Protein AF-E9GCN5-F1 (afdb_monomer)

Organism: Daphnia pulex (NCBI:txid6669)

Foldseek 3Di:
DDDDDDDDDDDDDDDDPDDDDDDDDDDDDDDDDDDDDDDDDDDPPPPPPCPDPVVVVVVVVVVVVVVVVVVVVVVVVVVVVVVVVVVVVVVVVVVVVVVVVVVVVVVVVVVVVVVVVVVVVVVVVVVVPDDDPDDDPDPDDLPPPPDFAAFLVSVVSVPDQDWAWDWGDHPDAIFIWTADNVDDPPDPPNIGTDGTDDPPPQDFDWDADDPDDDDDPPAADARVPDTPDGGPVQADNGRNHGHDPDDDDDDDDDDDDDDDDPDDDDDDDDDD

InterPro domains:
  IPR001073 C1q domain [PF00386] (208-257)
  IPR001073 C1q domain [PS50871] (199-272)
  IPR008983 Tumour necrosis factor-like domain s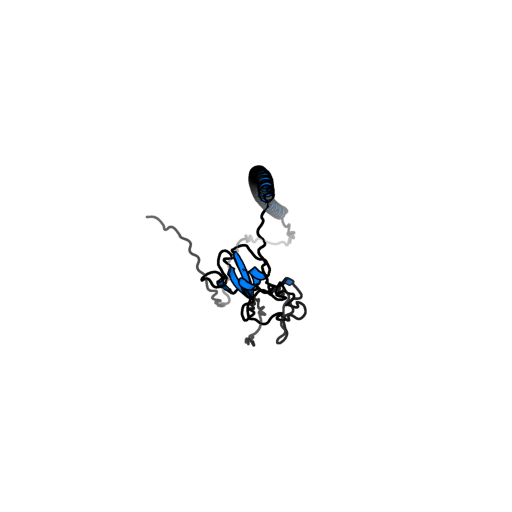uperfamily [G3DSA:2.60.120.40] (195-271)
  IPR008983 Tumour necrosis factor-like domain superfamily [SSF49842] (203-258)
  IPR050822 Cerebellin Synaptic Organizer [PTHR22923] (26-263)

Sequence (272 aa):
MAQPTAHTTSGIYQHNLHITHPALRILRKCENLICVQAGCGAICSSASATYSLEDKLKELESKLETKINLLESKNSELEEKVTQLGTQLERNNESRDELALQVAELKSKVQEQEEVLSALLREKNEWKAQPADVSIRTNQSPVVVNGLPSSCADLKIMGHIWNGFYSVMGNTTMESVYCDFTKLPSDAGFQKWIGYNGVKSAPVYFHATKTMEFNTTGRPIDYNTYMSVNLGNAMDGASGIFTAPRSGIYFFSFTGHVLFPASDRASFEIIF

Radius of gyration: 43.35 Å; Cα contacts (8 Å, |Δi|>4): 172; chains: 1; bounding box: 97×70×126 Å

Mean predicted aligned error: 22.59 Å

Secondary structure (DSSP, 8-state):
---PPP----------------------------------------------HHHHHHHHHHHHHHHHHHHHHHHHHHHHHHHHHHHHHHHHHHHHHHHHHHHHHHHHHHHHHHHHHHHHHHHHHHHTTS----------------S---SHHHHHHTT--S-EEEEEE-SSSEEEEEE-TTS-TTSTTSEEEEEE----PPP-EEEEE--S----TTS----TTEEEEEETS-EETTTTEE--SSSS-------------SSS-PPP----

pLDDT: mean 74.38, std 25.32, range [25.14, 98.06]

Structure (mmCIF, N/CA/C/O backbone):
data_AF-E9GCN5-F1
#
_entry.id   AF-E9GCN5-F1
#
loop_
_atom_site.group_PDB
_atom_site.id
_atom_site.type_symbol
_atom_site.label_atom_id
_atom_site.label_alt_id
_atom_site.label_comp_id
_atom_site.label_asym_id
_atom_site.label_entity_id
_atom_site.label_seq_id
_atom_site.pdbx_PDB_ins_code
_atom_site.Cartn_x
_atom_site.Cartn_y
_atom_site.Cartn_z
_atom_site.occupancy
_atom_site.B_iso_or_equiv
_atom_site.auth_seq_id
_atom_site.auth_comp_id
_atom_site.auth_asym_id
_atom_site.auth_atom_id
_atom_site.pdbx_PDB_model_num
ATOM 1 N N . MET A 1 1 ? 7.766 47.313 -45.324 1.00 33.38 1 MET A N 1
ATOM 2 C CA . MET A 1 1 ? 8.918 47.252 -44.402 1.00 33.38 1 MET A CA 1
ATOM 3 C C . MET A 1 1 ? 8.670 46.124 -43.415 1.00 33.38 1 MET A C 1
ATOM 5 O O . MET A 1 1 ? 7.544 46.008 -42.961 1.00 33.38 1 MET A O 1
ATOM 9 N N . ALA A 1 2 ? 9.721 45.350 -43.134 1.00 31.33 2 ALA A N 1
ATOM 10 C CA . ALA A 1 2 ? 9.865 44.357 -42.063 1.00 31.33 2 ALA A CA 1
ATOM 11 C C . ALA A 1 2 ? 9.047 43.044 -42.134 1.00 31.33 2 ALA A C 1
ATOM 13 O O . ALA A 1 2 ? 7.854 42.990 -41.865 1.00 31.33 2 ALA A O 1
ATOM 14 N N . GLN A 1 3 ? 9.801 42.008 -42.516 1.00 30.50 3 GLN A N 1
ATOM 15 C CA . GLN A 1 3 ? 9.877 40.617 -42.041 1.00 30.50 3 GLN A CA 1
ATOM 16 C C . GLN A 1 3 ? 8.889 40.061 -40.986 1.00 30.50 3 GLN A C 1
ATOM 18 O O . GLN A 1 3 ? 8.555 40.745 -40.022 1.00 30.50 3 GLN A O 1
ATOM 23 N N . PRO A 1 4 ? 8.557 38.754 -41.100 1.00 30.59 4 PRO A N 1
ATOM 24 C CA . PRO A 1 4 ? 7.730 38.007 -40.158 1.00 30.59 4 PRO A CA 1
ATOM 25 C C . PRO A 1 4 ? 8.545 37.341 -39.032 1.00 30.59 4 PRO A C 1
ATOM 27 O O . PRO A 1 4 ? 9.682 36.910 -39.230 1.00 30.59 4 PRO A O 1
ATOM 30 N N . THR A 1 5 ? 7.917 37.194 -37.867 1.00 31.86 5 THR A N 1
ATOM 31 C CA . THR A 1 5 ? 8.347 36.358 -36.739 1.00 31.86 5 THR A CA 1
ATOM 32 C C . THR A 1 5 ? 7.737 34.959 -36.851 1.00 31.86 5 THR A C 1
ATOM 34 O O . THR A 1 5 ? 6.531 34.797 -37.029 1.00 31.86 5 THR A O 1
ATOM 37 N N . ALA A 1 6 ? 8.590 33.939 -36.760 1.00 29.41 6 ALA A N 1
ATOM 38 C CA . ALA A 1 6 ? 8.210 32.533 -36.771 1.00 29.41 6 ALA A CA 1
ATOM 39 C C . ALA A 1 6 ? 7.747 32.081 -35.376 1.00 29.41 6 ALA A C 1
ATOM 41 O O . ALA A 1 6 ? 8.472 32.247 -34.397 1.00 29.41 6 ALA A O 1
ATOM 42 N N . HIS A 1 7 ? 6.565 31.467 -35.310 1.00 29.86 7 HIS A N 1
ATOM 43 C CA . HIS A 1 7 ? 6.126 30.646 -34.187 1.00 29.86 7 HIS A CA 1
ATOM 44 C C . HIS A 1 7 ? 6.192 29.170 -34.582 1.00 29.86 7 HIS A C 1
ATOM 46 O O . HIS A 1 7 ? 5.666 28.751 -35.611 1.00 29.86 7 HIS A O 1
ATOM 52 N N . THR A 1 8 ? 6.852 28.399 -33.727 1.00 29.77 8 THR A N 1
ATOM 53 C CA . THR A 1 8 ? 6.950 26.942 -33.740 1.00 29.77 8 THR A CA 1
ATOM 54 C C . THR A 1 8 ? 5.578 26.311 -33.510 1.00 29.77 8 THR A C 1
ATOM 56 O O . THR A 1 8 ? 4.910 26.619 -32.523 1.00 29.77 8 THR A O 1
ATOM 59 N N . THR A 1 9 ? 5.163 25.369 -34.356 1.00 30.20 9 THR A N 1
ATOM 60 C CA . THR A 1 9 ? 4.150 24.374 -33.981 1.00 30.20 9 THR A CA 1
ATOM 61 C C . THR A 1 9 ? 4.481 23.037 -34.632 1.00 30.20 9 THR A C 1
ATOM 63 O O . THR A 1 9 ? 4.698 22.937 -35.836 1.00 30.20 9 THR A O 1
ATOM 66 N N . SER A 1 10 ? 4.568 22.034 -33.763 1.00 28.83 10 SER A N 1
ATOM 67 C CA . SER A 1 10 ? 4.756 20.613 -34.033 1.00 28.83 10 SER A CA 1
ATOM 68 C C . SER A 1 10 ? 3.595 20.050 -34.860 1.00 28.83 10 SER A C 1
ATOM 70 O O . SER A 1 10 ? 2.435 20.332 -34.566 1.00 28.83 10 SER A O 1
ATOM 72 N N . GLY A 1 11 ? 3.907 19.239 -35.872 1.00 27.41 11 GLY A N 1
ATOM 73 C CA . GLY A 1 11 ? 2.938 18.537 -36.709 1.00 27.41 11 GLY A CA 1
ATOM 74 C C . GLY A 1 11 ? 3.529 17.226 -37.223 1.00 27.41 11 GLY A C 1
ATOM 75 O O . GLY A 1 11 ? 4.597 17.209 -37.827 1.00 27.41 11 GLY A O 1
ATOM 76 N N . ILE A 1 12 ? 2.838 16.130 -36.918 1.00 26.36 12 ILE A N 1
ATOM 77 C CA . ILE A 1 12 ? 3.194 14.738 -37.208 1.00 26.36 12 ILE A CA 1
ATOM 78 C C . ILE A 1 12 ? 2.642 14.337 -38.594 1.00 26.36 12 ILE A C 1
ATOM 80 O O . ILE A 1 12 ? 1.608 14.852 -39.008 1.00 26.36 12 ILE A O 1
ATOM 84 N N . TYR A 1 13 ? 3.288 13.335 -39.210 1.00 25.53 13 TYR A N 1
ATOM 85 C CA . TYR A 1 13 ? 2.834 12.433 -40.292 1.00 25.53 13 TYR A CA 1
ATOM 86 C C . TYR A 1 13 ? 3.100 12.854 -41.750 1.00 25.53 13 TYR A C 1
ATOM 88 O O . TYR A 1 13 ? 2.422 13.700 -42.311 1.00 25.53 13 TYR A O 1
ATOM 96 N N . GLN A 1 14 ? 4.019 12.161 -42.431 1.00 27.39 14 GLN A N 1
ATOM 97 C CA . GLN A 1 14 ? 3.762 10.935 -43.215 1.00 27.39 14 GLN A CA 1
ATOM 98 C C . GLN A 1 14 ? 5.002 10.626 -44.070 1.00 27.39 14 GLN A C 1
ATOM 100 O O . GLN A 1 14 ? 5.414 11.428 -44.906 1.00 27.39 14 GLN A O 1
ATOM 105 N N . HIS A 1 15 ? 5.578 9.434 -43.900 1.00 28.91 15 HIS A N 1
ATOM 106 C CA . HIS A 1 15 ? 6.528 8.890 -44.868 1.00 28.91 15 HIS A CA 1
ATOM 107 C C . HIS A 1 15 ? 5.766 8.479 -46.132 1.00 28.91 15 HIS A C 1
ATOM 109 O O . HIS A 1 15 ? 5.199 7.392 -46.194 1.00 28.91 15 HIS A O 1
ATOM 115 N N . ASN A 1 16 ? 5.779 9.337 -47.151 1.00 27.16 16 ASN A N 1
ATOM 116 C CA . ASN A 1 16 ? 5.508 8.914 -48.518 1.00 27.16 16 ASN A CA 1
ATOM 117 C C . ASN A 1 16 ? 6.822 8.445 -49.145 1.00 27.16 16 ASN A C 1
ATOM 119 O O . ASN A 1 16 ? 7.667 9.243 -49.549 1.00 27.16 16 ASN A O 1
ATOM 123 N N . LEU A 1 17 ? 6.996 7.125 -49.198 1.00 26.08 17 LEU A N 1
ATOM 124 C CA . LEU A 1 17 ? 8.028 6.476 -49.993 1.00 26.08 17 LEU A CA 1
ATOM 125 C C . LEU A 1 17 ? 7.653 6.638 -51.474 1.00 26.08 17 LEU A C 1
ATOM 127 O O . LEU A 1 17 ? 6.839 5.887 -52.004 1.00 26.08 17 LEU A O 1
ATOM 131 N N . HIS A 1 18 ? 8.221 7.642 -52.137 1.00 25.42 18 HIS A N 1
ATOM 132 C CA . HIS A 1 18 ? 8.142 7.774 -53.589 1.00 25.42 18 HIS A CA 1
ATOM 133 C C . HIS A 1 18 ? 9.426 7.206 -54.195 1.00 25.42 18 HIS A C 1
ATOM 135 O O . HIS A 1 18 ? 10.473 7.851 -54.213 1.00 25.42 18 HIS A O 1
ATOM 141 N N . ILE A 1 19 ? 9.354 5.955 -54.652 1.00 31.09 19 ILE A N 1
ATOM 142 C CA . ILE A 1 19 ? 10.398 5.358 -55.482 1.00 31.09 19 ILE A CA 1
ATOM 143 C C . ILE A 1 19 ? 10.198 5.898 -56.896 1.00 31.09 19 ILE A C 1
ATOM 145 O O . ILE A 1 19 ? 9.321 5.446 -57.626 1.00 31.09 19 ILE A O 1
ATOM 149 N N . THR A 1 20 ? 11.035 6.849 -57.296 1.00 28.17 20 THR A N 1
ATOM 150 C CA . THR A 1 20 ? 11.221 7.204 -58.705 1.00 28.17 20 THR A CA 1
ATOM 151 C C . THR A 1 20 ? 12.696 7.100 -59.040 1.00 28.17 20 THR A C 1
ATOM 153 O O . THR A 1 20 ? 13.493 7.983 -58.731 1.00 28.17 20 THR A O 1
ATOM 156 N N . HIS A 1 21 ? 13.053 5.992 -59.681 1.00 28.34 21 HIS A N 1
ATOM 157 C CA . HIS A 1 21 ? 14.276 5.886 -60.464 1.00 28.34 21 HIS A CA 1
ATOM 158 C C . HIS A 1 21 ? 14.190 6.885 -61.631 1.00 28.34 21 HIS A C 1
ATOM 160 O O . HIS A 1 21 ? 13.157 6.950 -62.299 1.00 28.34 21 HIS A O 1
ATOM 166 N N . PRO A 1 22 ? 15.275 7.609 -61.938 1.00 33.41 22 PRO A N 1
ATOM 167 C CA . PRO A 1 22 ? 15.733 7.537 -63.318 1.00 33.41 22 PRO A CA 1
ATOM 168 C C . PRO A 1 22 ? 17.249 7.374 -63.412 1.00 33.41 22 PRO A C 1
ATOM 170 O O . PRO A 1 22 ? 18.037 7.995 -62.701 1.00 33.41 22 PRO A O 1
ATOM 173 N N . ALA A 1 23 ? 17.638 6.493 -64.323 1.00 28.33 23 ALA A N 1
ATOM 174 C CA . ALA A 1 23 ? 19.004 6.276 -64.745 1.00 28.33 23 ALA A CA 1
ATOM 175 C C . ALA A 1 23 ? 19.604 7.517 -65.438 1.00 28.33 23 ALA A C 1
ATOM 177 O O . ALA A 1 23 ? 18.923 8.203 -66.194 1.00 28.33 23 ALA A O 1
ATOM 178 N N . LEU A 1 24 ? 20.915 7.699 -65.227 1.00 25.48 24 LEU A N 1
ATOM 179 C CA . LEU A 1 24 ? 21.909 8.262 -66.156 1.00 25.48 24 LEU A CA 1
ATOM 180 C C . LEU A 1 24 ? 21.618 9.628 -66.813 1.00 25.48 24 LEU A C 1
ATOM 182 O O . LEU A 1 24 ? 20.917 9.700 -67.817 1.00 25.48 24 LEU A O 1
ATOM 186 N N . ARG A 1 25 ? 22.369 10.668 -66.400 1.00 25.14 25 ARG A N 1
ATOM 187 C CA . ARG A 1 25 ? 23.051 11.596 -67.335 1.00 25.14 25 ARG A CA 1
ATOM 188 C C . ARG A 1 25 ? 24.131 12.473 -66.666 1.00 25.14 25 ARG A C 1
ATOM 190 O O . ARG A 1 25 ? 23.836 13.307 -65.825 1.00 25.14 25 ARG A O 1
ATOM 197 N N . ILE A 1 26 ? 25.346 12.314 -67.202 1.00 27.05 26 ILE A N 1
ATOM 198 C CA . ILE A 1 26 ? 26.420 13.303 -67.443 1.00 27.05 26 ILE A CA 1
ATOM 199 C C . ILE A 1 26 ? 27.294 13.770 -66.259 1.00 27.05 26 ILE A C 1
ATOM 201 O O . ILE A 1 26 ? 26.911 14.551 -65.397 1.00 27.05 26 ILE A O 1
ATOM 205 N N . LEU A 1 27 ? 28.556 13.334 -66.362 1.00 28.56 27 LEU A N 1
ATOM 206 C CA . LEU A 1 27 ? 29.777 13.797 -65.704 1.00 28.56 27 LEU A CA 1
ATOM 207 C C . LEU A 1 27 ? 30.055 15.289 -65.957 1.00 28.56 27 LEU A C 1
ATOM 209 O O . LEU A 1 27 ? 30.127 15.699 -67.116 1.00 28.56 27 LEU A O 1
ATOM 213 N N . ARG A 1 28 ? 30.345 16.049 -64.893 1.00 27.02 28 ARG A N 1
ATOM 214 C CA . ARG A 1 28 ? 31.420 17.065 -64.837 1.00 27.02 28 ARG A CA 1
ATOM 215 C C . ARG A 1 28 ? 31.570 17.613 -63.412 1.00 27.02 28 ARG A C 1
ATOM 217 O O . ARG A 1 28 ? 30.757 18.411 -62.963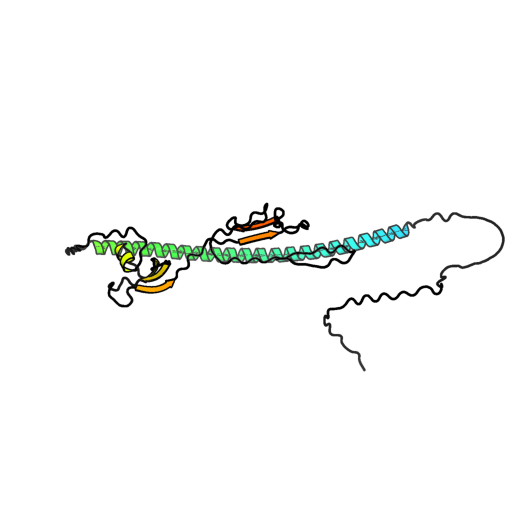 1.00 27.02 28 ARG A O 1
ATOM 224 N N . LYS A 1 29 ? 32.678 17.265 -62.760 1.00 28.28 29 LYS A N 1
ATOM 225 C CA . LYS A 1 29 ? 33.444 18.215 -61.944 1.00 28.28 29 LYS A CA 1
ATOM 226 C C . LYS A 1 29 ? 34.914 17.800 -61.999 1.00 28.28 29 LYS A C 1
ATOM 228 O O . LYS A 1 29 ? 35.364 16.940 -61.256 1.00 28.28 29 LYS A O 1
ATOM 233 N N . CYS A 1 30 ? 35.623 18.344 -62.985 1.00 28.48 30 CYS A N 1
ATOM 234 C CA . CYS A 1 30 ? 37.080 18.355 -62.993 1.00 28.48 30 CYS A CA 1
ATOM 235 C C . CYS A 1 30 ? 37.508 19.574 -62.179 1.00 28.48 30 CYS A C 1
ATOM 237 O O . CYS A 1 30 ? 37.402 20.693 -62.670 1.00 28.48 30 CYS A O 1
ATOM 239 N N . GLU A 1 31 ? 37.979 19.364 -60.958 1.00 39.12 31 GLU A N 1
ATOM 240 C CA . GLU A 1 31 ? 38.785 20.348 -60.239 1.00 39.12 31 GLU A CA 1
ATOM 241 C C . GLU A 1 31 ? 40.110 19.655 -59.899 1.00 39.12 31 GLU A C 1
ATOM 243 O O . GLU A 1 31 ? 40.116 18.570 -59.324 1.00 39.12 31 GLU A O 1
ATOM 248 N N . ASN A 1 32 ? 41.206 20.294 -60.318 1.00 35.00 32 ASN A N 1
ATOM 249 C CA . ASN A 1 32 ? 42.621 19.944 -60.126 1.00 35.00 32 ASN A CA 1
ATOM 250 C C . ASN A 1 32 ? 43.270 19.028 -61.179 1.00 35.00 32 ASN A C 1
ATOM 252 O O . ASN A 1 32 ? 43.692 17.911 -60.895 1.00 35.00 32 ASN A O 1
ATOM 256 N N . LEU A 1 33 ? 43.460 19.573 -62.388 1.00 29.17 33 LEU A N 1
ATOM 257 C CA . LEU A 1 33 ? 44.519 19.135 -63.301 1.00 29.17 33 LEU A CA 1
ATOM 258 C C . LEU A 1 33 ? 45.095 20.355 -64.045 1.00 29.17 33 LEU A C 1
ATOM 260 O O . LEU A 1 33 ? 44.449 20.909 -64.932 1.00 29.17 33 LEU A O 1
ATOM 264 N N . ILE A 1 34 ? 46.307 20.785 -63.683 1.00 32.59 34 ILE A N 1
ATOM 265 C CA . ILE A 1 34 ? 47.141 21.613 -64.564 1.00 32.59 34 ILE A CA 1
ATOM 266 C C . ILE A 1 34 ? 47.941 20.628 -65.418 1.00 32.59 34 ILE A C 1
ATOM 268 O O . ILE A 1 34 ? 48.906 20.031 -64.947 1.00 32.59 34 ILE A O 1
ATOM 272 N N . CYS A 1 35 ? 47.524 20.428 -66.667 1.00 25.86 35 CYS A N 1
ATOM 273 C CA . CYS A 1 35 ? 48.344 19.749 -67.665 1.00 25.86 35 CYS A CA 1
ATOM 274 C C . CYS A 1 35 ? 49.251 20.779 -68.344 1.00 25.86 35 CYS A C 1
ATOM 276 O O . CYS A 1 35 ? 48.790 21.551 -69.181 1.00 25.86 35 CYS A O 1
ATOM 278 N N . VAL A 1 36 ? 50.546 20.759 -68.022 1.00 29.58 36 VAL A N 1
ATOM 279 C CA . VAL A 1 36 ? 51.581 21.249 -68.941 1.00 29.58 36 VAL A CA 1
ATOM 280 C C . VAL A 1 36 ? 52.147 20.025 -69.642 1.00 29.58 36 VAL A C 1
ATOM 282 O O . VAL A 1 36 ? 52.765 19.166 -69.019 1.00 29.58 36 VAL A O 1
ATOM 285 N N . GLN A 1 37 ? 51.888 19.923 -70.940 1.00 29.94 37 GLN A N 1
ATOM 286 C CA . GLN A 1 37 ? 52.423 18.865 -71.780 1.00 29.94 37 GLN A CA 1
ATOM 287 C C . GLN A 1 37 ? 53.682 19.391 -72.473 1.00 29.94 37 GLN A C 1
ATOM 289 O O . GLN A 1 37 ? 53.593 20.228 -73.367 1.00 29.94 37 GLN A O 1
ATOM 294 N N . ALA A 1 38 ? 54.849 18.885 -72.076 1.00 28.98 38 ALA A N 1
ATOM 295 C CA . ALA A 1 38 ? 56.062 18.957 -72.880 1.00 28.98 38 ALA A CA 1
ATOM 296 C C . ALA A 1 38 ? 56.958 17.740 -72.593 1.00 28.98 38 ALA A C 1
ATOM 298 O O . ALA A 1 38 ? 57.521 17.619 -71.515 1.00 28.98 38 ALA A O 1
ATOM 299 N N . GLY A 1 39 ? 57.048 16.848 -73.586 1.00 31.72 39 GLY A N 1
ATOM 300 C CA . GLY A 1 39 ? 58.249 16.088 -73.947 1.00 31.72 39 GLY A CA 1
ATOM 301 C C . GLY A 1 39 ? 58.894 15.137 -72.930 1.00 31.72 39 GLY A C 1
ATOM 302 O O . GLY A 1 39 ? 59.667 15.560 -72.090 1.00 31.72 39 GLY A O 1
ATOM 303 N N . CYS A 1 40 ? 58.719 13.837 -73.192 1.00 31.36 40 CYS A N 1
ATOM 304 C CA . CYS A 1 40 ? 59.738 12.782 -73.083 1.00 31.36 40 CYS A CA 1
ATOM 305 C C . CYS A 1 40 ? 60.438 12.557 -71.721 1.00 31.36 40 CYS A C 1
ATOM 307 O O . CYS A 1 40 ? 61.348 13.282 -71.339 1.00 31.36 40 CYS A O 1
ATOM 309 N N . GLY A 1 41 ? 60.123 11.425 -71.078 1.00 32.84 41 GLY A N 1
ATOM 310 C CA . GLY A 1 41 ? 60.937 10.839 -70.006 1.00 32.84 41 GLY A CA 1
ATOM 311 C C . GLY A 1 41 ? 60.097 10.298 -68.856 1.00 32.84 41 GLY A C 1
ATOM 312 O O . GLY A 1 41 ? 59.517 11.057 -68.087 1.00 32.84 41 GLY A O 1
ATOM 313 N N . ALA A 1 42 ? 60.029 8.974 -68.730 1.00 43.31 42 ALA A N 1
ATOM 314 C CA . ALA A 1 42 ? 59.432 8.326 -67.574 1.00 43.31 42 ALA A CA 1
ATOM 315 C C . ALA A 1 42 ? 60.271 8.609 -66.319 1.00 43.31 42 ALA A C 1
ATOM 317 O O . ALA A 1 42 ? 61.408 8.156 -66.221 1.00 43.31 42 ALA A O 1
ATOM 318 N N . ILE A 1 43 ? 59.679 9.291 -65.341 1.00 33.25 43 ILE A N 1
ATOM 319 C CA . ILE A 1 43 ? 60.028 9.126 -63.930 1.00 33.25 43 ILE A CA 1
ATOM 320 C C . ILE A 1 43 ? 58.706 8.956 -63.186 1.00 33.25 43 ILE A C 1
ATOM 322 O O . ILE A 1 43 ? 58.021 9.922 -62.858 1.00 33.25 43 ILE A O 1
ATOM 326 N N . CYS A 1 44 ? 58.321 7.702 -62.949 1.00 33.00 44 CYS A N 1
ATOM 327 C CA . CYS A 1 44 ? 57.320 7.393 -61.939 1.00 33.00 44 CYS A CA 1
ATOM 328 C C . CYS A 1 44 ? 57.984 7.585 -60.576 1.00 33.00 44 CYS A C 1
ATOM 330 O O . CYS A 1 44 ? 58.556 6.649 -60.021 1.00 33.00 44 CYS A O 1
ATOM 332 N N . SER A 1 45 ? 57.924 8.798 -60.036 1.00 38.09 45 SER A N 1
ATOM 333 C CA . SER A 1 45 ? 58.119 8.980 -58.604 1.00 38.09 45 SER A CA 1
ATOM 334 C C . SER A 1 45 ? 56.879 8.411 -57.934 1.00 38.09 45 SER A C 1
ATOM 336 O O . SER A 1 45 ? 55.786 8.958 -58.079 1.00 38.09 45 SER A O 1
ATOM 338 N N . SER A 1 46 ? 57.026 7.285 -57.238 1.00 41.47 46 SER A N 1
ATOM 339 C CA . SER A 1 46 ? 56.009 6.827 -56.304 1.00 41.47 46 SER A CA 1
ATOM 340 C C . SER A 1 46 ? 55.777 7.962 -55.313 1.00 41.47 46 SER A C 1
ATOM 342 O O . SER A 1 46 ? 56.622 8.217 -54.453 1.00 41.47 46 SER A O 1
ATOM 344 N N . ALA A 1 47 ? 54.655 8.666 -55.449 1.00 43.47 47 ALA A N 1
ATOM 345 C CA . ALA A 1 47 ? 54.120 9.445 -54.354 1.00 43.47 47 ALA A CA 1
ATOM 346 C C . ALA A 1 47 ? 53.748 8.417 -53.287 1.00 43.47 47 ALA A C 1
ATOM 348 O O . ALA A 1 47 ? 52.660 7.841 -53.303 1.00 43.47 47 ALA A O 1
ATOM 349 N N . SER A 1 48 ? 54.710 8.101 -52.418 1.00 45.84 48 SER A N 1
ATOM 350 C CA . SER A 1 48 ? 54.427 7.462 -51.147 1.00 45.84 48 SER A CA 1
ATOM 351 C C . SER A 1 48 ? 53.277 8.253 -50.553 1.00 45.84 48 SER A C 1
ATOM 353 O O . SER A 1 48 ? 53.398 9.466 -50.381 1.00 45.84 48 SER A O 1
ATOM 355 N N . ALA A 1 49 ? 52.147 7.589 -50.328 1.00 50.91 49 ALA A N 1
ATOM 356 C CA . ALA A 1 49 ? 51.025 8.170 -49.622 1.00 50.91 49 ALA A CA 1
ATOM 357 C C . ALA A 1 49 ? 51.502 8.489 -48.203 1.00 50.91 49 ALA A C 1
ATOM 359 O O . ALA A 1 49 ? 51.371 7.685 -47.281 1.00 50.91 49 ALA A O 1
ATOM 360 N N . THR A 1 50 ? 52.115 9.653 -48.024 1.00 48.38 50 THR A N 1
ATOM 361 C CA . THR A 1 50 ? 52.279 10.252 -46.716 1.00 48.38 50 THR A CA 1
ATOM 362 C C . THR A 1 50 ? 50.882 10.711 -46.337 1.00 48.38 50 THR A C 1
ATOM 364 O O . THR A 1 50 ? 50.480 11.821 -46.671 1.00 48.38 50 THR A O 1
ATOM 367 N N . TYR A 1 51 ? 50.108 9.830 -45.696 1.00 56.78 51 TYR A N 1
ATOM 368 C CA . TYR A 1 51 ? 49.059 10.279 -44.784 1.00 56.78 51 TYR A CA 1
ATOM 369 C C . TYR A 1 51 ? 49.745 11.269 -43.843 1.00 56.78 51 TYR A C 1
ATOM 371 O O . TYR A 1 51 ? 50.588 10.864 -43.036 1.00 56.78 51 TYR A O 1
ATOM 379 N N . SER A 1 52 ? 49.513 12.561 -44.090 1.00 64.69 52 SER A N 1
ATOM 380 C CA . SER A 1 52 ? 50.351 13.637 -43.576 1.00 64.69 52 SER A CA 1
ATOM 381 C C . SER A 1 52 ? 50.280 13.608 -42.056 1.00 64.69 52 SER A C 1
ATOM 383 O O . SER A 1 52 ? 49.205 13.463 -41.473 1.00 64.69 52 SER A O 1
ATOM 385 N N . LEU A 1 53 ? 51.431 13.728 -41.398 1.00 79.56 53 LEU A N 1
ATOM 386 C CA . LEU A 1 53 ? 51.523 13.854 -39.941 1.00 79.56 53 LEU A CA 1
ATOM 387 C C . LEU A 1 53 ? 50.581 14.961 -39.417 1.00 79.56 53 LEU A C 1
ATOM 389 O O . LEU A 1 53 ? 50.056 14.864 -38.312 1.00 79.56 53 LEU A O 1
ATOM 393 N N . GLU A 1 54 ? 50.317 15.959 -40.260 1.00 80.50 54 GLU A N 1
ATOM 394 C CA . GLU A 1 54 ? 49.391 17.071 -40.052 1.00 80.50 54 GLU A CA 1
ATOM 395 C C . GLU A 1 54 ? 47.925 16.634 -39.912 1.00 80.50 54 GLU A C 1
ATOM 397 O O . GLU A 1 54 ? 47.207 17.190 -39.085 1.00 80.50 54 GLU A O 1
ATOM 402 N N . ASP A 1 55 ? 47.464 15.628 -40.662 1.00 85.44 55 ASP A N 1
ATOM 403 C CA . ASP A 1 55 ? 46.077 15.148 -40.567 1.00 85.44 55 ASP A CA 1
ATOM 404 C C . ASP A 1 55 ? 45.844 14.420 -39.240 1.00 85.44 55 ASP A C 1
ATOM 406 O O . ASP A 1 55 ? 44.825 14.620 -38.578 1.00 85.44 55 ASP A O 1
ATOM 410 N N . LYS A 1 56 ? 46.835 13.634 -38.796 1.00 89.31 56 LYS A N 1
ATOM 411 C CA . LYS A 1 56 ? 46.811 12.994 -37.473 1.00 89.31 56 LYS A CA 1
ATOM 412 C C . LYS A 1 56 ? 46.883 14.018 -36.342 1.00 89.31 56 LYS A C 1
ATOM 414 O O . LYS A 1 56 ? 46.250 13.811 -35.310 1.00 89.31 56 LYS A O 1
ATOM 419 N N . LEU A 1 57 ? 47.640 15.101 -36.529 1.00 91.56 57 LEU A N 1
ATOM 420 C CA . LEU A 1 57 ? 47.728 16.194 -35.562 1.00 91.56 57 LEU A CA 1
ATOM 421 C C . LEU A 1 57 ? 46.369 16.893 -35.408 1.00 91.56 57 LEU A C 1
ATOM 423 O O . LEU A 1 57 ? 45.877 17.007 -34.289 1.00 91.56 57 LEU A O 1
ATOM 427 N N . LYS A 1 58 ? 45.709 17.231 -36.521 1.00 91.00 58 LYS A N 1
ATOM 428 C CA . LYS A 1 58 ? 44.358 17.823 -36.523 1.00 91.00 58 LYS A CA 1
ATOM 429 C C . LYS A 1 58 ? 43.305 16.910 -35.894 1.00 91.00 58 LYS A C 1
AT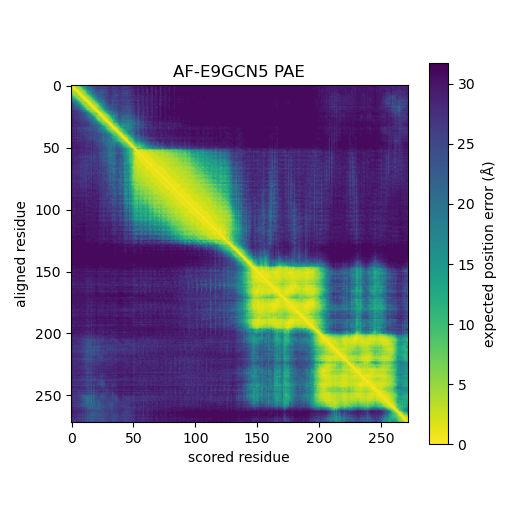OM 431 O O . LYS A 1 58 ? 42.432 17.371 -35.162 1.00 91.00 58 LYS A O 1
ATOM 436 N N . GLU A 1 59 ? 43.373 15.605 -36.160 1.00 92.50 59 GLU A N 1
ATOM 437 C CA . GLU A 1 59 ? 42.472 14.632 -35.532 1.00 92.50 59 GLU A CA 1
ATOM 438 C C . GLU A 1 59 ? 42.676 14.580 -34.010 1.00 92.50 59 GLU A C 1
ATOM 440 O O . GLU A 1 59 ? 41.708 14.506 -33.247 1.00 92.50 59 GLU A O 1
ATOM 445 N N . LEU A 1 60 ? 43.932 14.635 -33.555 1.00 95.50 60 LEU A N 1
ATOM 446 C CA . LEU A 1 60 ? 44.264 14.637 -32.134 1.00 95.50 60 LEU A CA 1
ATOM 447 C C . LEU A 1 60 ? 43.772 15.914 -31.439 1.00 95.50 60 LEU A C 1
ATOM 449 O O . LEU A 1 60 ? 43.202 15.823 -30.353 1.00 95.50 60 LEU A O 1
ATOM 453 N N . GLU A 1 61 ? 43.944 17.073 -32.077 1.00 95.19 61 GLU A N 1
ATOM 454 C CA . GLU A 1 61 ? 43.446 18.369 -31.600 1.00 95.19 61 GLU A CA 1
ATOM 455 C C . GLU A 1 61 ? 41.921 18.345 -31.440 1.00 95.19 61 GLU A C 1
ATOM 457 O O . GLU A 1 61 ? 41.406 18.662 -30.371 1.00 95.19 61 GLU A O 1
ATOM 462 N N . SER A 1 62 ? 41.193 17.849 -32.447 1.00 95.62 62 SER A N 1
ATOM 463 C CA . SER A 1 62 ? 39.734 17.703 -32.374 1.00 95.62 62 SER A CA 1
ATOM 464 C C . SER A 1 62 ? 39.293 16.766 -31.236 1.00 95.62 62 SER A C 1
ATOM 466 O O . SER A 1 62 ? 38.360 17.065 -30.484 1.00 95.62 62 SER A O 1
ATOM 468 N N . LYS A 1 63 ? 39.986 15.636 -31.047 1.00 96.62 63 LYS A N 1
ATOM 469 C CA . LYS A 1 63 ? 39.708 14.711 -29.934 1.00 96.62 63 LYS A CA 1
ATOM 470 C C . LYS A 1 63 ? 40.023 15.314 -28.566 1.00 96.62 63 LYS A C 1
ATOM 472 O O . LYS A 1 63 ? 39.359 14.963 -27.592 1.00 96.62 63 LYS A O 1
ATOM 477 N N . LEU A 1 64 ? 41.035 16.170 -28.467 1.00 97.19 64 LEU A N 1
ATOM 478 C CA . LEU A 1 64 ? 41.362 16.854 -27.221 1.00 97.19 64 LEU A CA 1
ATOM 479 C C . LEU A 1 64 ? 40.289 17.894 -26.882 1.00 97.19 64 LEU A C 1
ATOM 481 O O . LEU A 1 64 ? 39.773 17.881 -25.768 1.00 97.19 64 LEU A O 1
ATOM 485 N N . GLU A 1 65 ? 39.877 18.690 -27.866 1.00 96.19 65 GLU A N 1
ATOM 486 C CA . GLU A 1 65 ? 38.844 19.719 -27.722 1.00 96.19 65 GLU A CA 1
ATOM 487 C C . GLU A 1 65 ? 37.504 19.126 -27.259 1.00 96.19 65 GLU A C 1
ATOM 489 O O . GLU A 1 65 ? 36.872 19.596 -26.315 1.00 96.19 65 GLU A O 1
ATOM 494 N N . THR A 1 66 ? 37.084 18.012 -27.864 1.00 97.00 66 THR A N 1
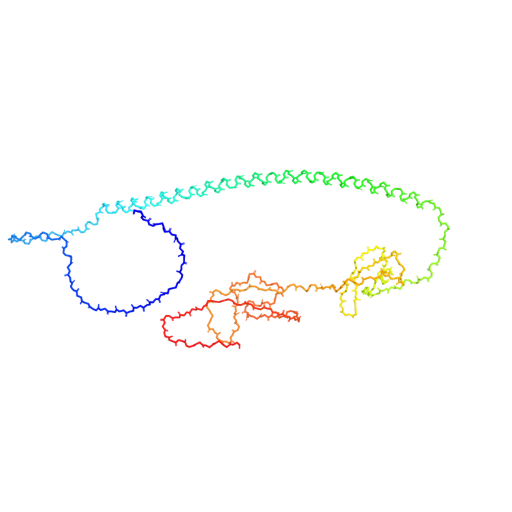ATOM 495 C CA . THR A 1 66 ? 35.853 17.312 -27.451 1.00 97.00 66 THR A CA 1
ATOM 496 C C . THR A 1 66 ? 35.919 16.786 -26.016 1.00 97.00 66 THR A C 1
ATOM 498 O O . THR A 1 66 ? 34.920 16.834 -25.298 1.00 97.00 66 THR A O 1
ATOM 501 N N . LYS A 1 67 ? 37.086 16.305 -25.568 1.00 97.25 67 LYS A N 1
ATOM 502 C CA . LYS A 1 67 ? 37.277 15.851 -24.185 1.00 97.25 67 LYS A CA 1
ATOM 503 C C . LYS A 1 67 ? 37.275 17.005 -23.189 1.00 97.25 67 LYS A C 1
ATOM 505 O O . LYS A 1 67 ? 36.730 16.822 -22.105 1.00 97.25 67 LYS A O 1
ATOM 510 N N . ILE A 1 68 ? 37.850 18.153 -23.544 1.00 97.81 68 ILE A N 1
ATOM 511 C CA . ILE A 1 68 ? 37.831 19.364 -22.711 1.00 97.81 68 ILE A CA 1
ATOM 512 C C . ILE A 1 68 ? 36.385 19.812 -22.498 1.00 97.81 68 ILE A C 1
ATOM 514 O O . ILE A 1 68 ? 35.931 19.847 -21.358 1.00 97.81 68 ILE A O 1
ATOM 518 N N . ASN A 1 69 ? 35.622 19.986 -23.579 1.00 96.94 69 ASN A N 1
ATOM 519 C CA . ASN A 1 69 ? 34.211 20.376 -23.504 1.00 96.94 69 ASN A CA 1
ATOM 520 C C . ASN A 1 69 ? 33.363 19.383 -22.682 1.00 96.94 69 ASN A C 1
ATOM 522 O O . ASN A 1 69 ? 32.492 19.775 -21.903 1.00 96.94 69 ASN A O 1
ATOM 526 N N . LEU A 1 70 ? 33.630 18.077 -22.813 1.00 97.50 70 LEU A N 1
ATOM 527 C CA . LEU A 1 70 ? 32.950 17.051 -22.016 1.00 97.50 70 LEU A CA 1
ATOM 528 C C . LEU A 1 70 ? 33.299 17.143 -20.523 1.00 97.50 70 LEU A C 1
ATOM 530 O O . LEU A 1 70 ? 32.426 16.943 -19.677 1.00 97.50 70 LEU A O 1
ATOM 534 N N . LEU A 1 71 ? 34.566 17.397 -20.189 1.00 97.56 71 LEU A N 1
ATOM 535 C CA . LEU A 1 71 ? 35.006 17.557 -18.804 1.00 97.56 71 LEU A CA 1
ATOM 536 C C . LEU A 1 71 ? 34.418 18.819 -18.177 1.00 97.56 71 LEU A C 1
ATOM 538 O O . LEU A 1 71 ? 33.941 18.749 -17.049 1.00 97.56 71 LEU A O 1
ATOM 542 N N . GLU A 1 72 ? 34.382 19.928 -18.910 1.00 97.19 72 GLU A N 1
ATOM 543 C CA . GLU A 1 72 ? 33.756 21.174 -18.461 1.00 97.19 72 GLU A CA 1
ATOM 544 C C . GLU A 1 72 ? 32.261 20.984 -18.185 1.00 97.19 72 GLU A C 1
ATOM 546 O O . GLU A 1 72 ? 31.776 21.360 -17.118 1.00 97.19 72 GLU A O 1
ATOM 551 N N . SER A 1 73 ? 31.545 20.304 -19.089 1.00 96.88 73 SER A N 1
ATOM 552 C CA . SER A 1 73 ? 30.130 19.969 -18.897 1.00 96.88 73 SER A CA 1
ATOM 553 C C . SER A 1 73 ? 29.903 19.106 -17.652 1.00 96.88 73 SER A C 1
ATOM 555 O O . SER A 1 73 ? 29.029 19.416 -16.841 1.00 96.88 73 SER A O 1
ATOM 557 N N . LYS A 1 74 ? 30.716 18.062 -17.448 1.00 97.25 74 LYS A N 1
ATOM 558 C CA . LYS A 1 74 ? 30.625 17.211 -16.252 1.00 97.25 74 LYS A CA 1
ATOM 559 C C . LYS A 1 74 ? 30.986 17.951 -14.969 1.00 97.25 74 LYS A C 1
ATOM 561 O O . LYS A 1 74 ? 30.394 17.668 -13.932 1.00 97.25 74 LYS A O 1
ATOM 566 N N . ASN A 1 75 ? 31.948 18.869 -15.023 1.00 97.31 75 ASN A N 1
ATOM 567 C CA . ASN A 1 75 ? 32.321 19.671 -13.867 1.00 97.31 75 ASN A CA 1
ATOM 568 C C . ASN A 1 75 ? 31.178 20.616 -13.479 1.00 97.31 75 ASN A C 1
ATOM 570 O O . ASN A 1 75 ? 30.826 20.687 -12.309 1.00 97.31 75 ASN A O 1
ATOM 574 N N . SER A 1 76 ? 30.527 21.248 -14.461 1.00 97.44 76 SER A N 1
ATOM 575 C CA . SER A 1 76 ? 29.334 22.068 -14.223 1.00 97.44 76 SER A CA 1
ATOM 576 C C . SER A 1 76 ? 28.192 21.262 -13.592 1.00 97.44 76 SER A C 1
ATOM 578 O O . SER A 1 76 ? 27.559 21.737 -12.654 1.00 97.44 76 SER A O 1
ATOM 580 N N . GLU A 1 77 ? 27.938 20.038 -14.070 1.00 97.81 77 GLU A N 1
ATOM 581 C CA . GLU A 1 77 ? 26.909 19.159 -13.494 1.00 97.81 77 GLU A CA 1
ATOM 582 C C . GLU A 1 77 ? 27.251 18.750 -12.050 1.00 97.81 77 GLU A C 1
ATOM 584 O O . GLU A 1 77 ? 26.372 18.644 -11.192 1.00 97.81 77 GLU A O 1
ATOM 589 N N . LEU A 1 78 ? 28.534 18.507 -11.766 1.00 98.00 78 LEU A N 1
ATOM 590 C CA . LEU A 1 78 ? 28.984 18.132 -10.430 1.00 98.00 78 LEU A CA 1
ATOM 591 C C . LEU A 1 78 ? 28.825 19.288 -9.436 1.00 98.00 78 LEU A C 1
ATOM 593 O O . LEU A 1 78 ? 28.325 19.059 -8.337 1.00 98.00 78 LEU A O 1
ATOM 597 N N . GLU A 1 79 ? 29.186 20.509 -9.831 1.00 97.62 79 GLU A N 1
ATOM 598 C CA . GLU A 1 79 ? 28.991 21.714 -9.015 1.00 97.62 79 GLU A CA 1
ATOM 599 C C . GLU A 1 79 ? 27.504 21.936 -8.692 1.00 97.62 79 GLU A C 1
ATOM 601 O O . GLU A 1 79 ? 27.137 22.164 -7.537 1.00 97.62 79 GLU A O 1
ATOM 606 N N . GLU A 1 80 ? 26.614 21.762 -9.675 1.00 97.69 80 GLU A N 1
ATOM 607 C CA . GLU A 1 80 ? 25.166 21.851 -9.451 1.00 97.69 80 GLU A CA 1
ATOM 608 C C . GLU A 1 80 ? 24.690 20.805 -8.429 1.00 97.69 80 GLU A C 1
ATOM 610 O O . GLU A 1 80 ? 24.015 21.144 -7.454 1.00 97.69 80 GLU A O 1
ATOM 615 N N . LYS A 1 81 ? 25.115 19.543 -8.562 1.00 97.44 81 LYS A N 1
ATOM 616 C CA . LYS A 1 81 ? 24.767 18.491 -7.591 1.00 97.44 81 LYS A CA 1
ATOM 617 C C . LYS A 1 81 ? 25.310 18.771 -6.192 1.00 97.44 81 LYS A C 1
ATOM 619 O O . LYS A 1 81 ? 24.620 18.481 -5.214 1.00 97.44 81 LYS A O 1
ATOM 624 N N . VAL A 1 82 ? 26.515 19.328 -6.071 1.00 97.94 82 VAL A N 1
ATOM 625 C CA . VAL A 1 82 ? 27.107 19.696 -4.774 1.00 97.94 82 VAL A CA 1
ATOM 626 C C . VAL A 1 82 ? 26.282 20.792 -4.103 1.00 97.94 82 VAL A C 1
ATOM 628 O O . VAL A 1 82 ? 25.933 20.654 -2.928 1.00 97.94 82 VAL A O 1
ATOM 631 N N . THR A 1 83 ? 25.896 21.835 -4.843 1.00 97.75 83 THR A N 1
ATOM 632 C CA . THR A 1 83 ? 25.031 22.893 -4.296 1.00 97.75 83 THR A CA 1
ATOM 633 C C . THR A 1 83 ? 23.664 22.346 -3.882 1.00 97.75 83 THR A C 1
ATOM 635 O O . THR A 1 83 ? 23.198 22.619 -2.774 1.00 97.75 83 THR A O 1
ATOM 638 N N . GLN A 1 84 ? 23.053 21.485 -4.703 1.00 98.06 84 GLN A N 1
ATOM 639 C CA . GLN A 1 84 ? 21.772 20.855 -4.393 1.00 98.06 84 GLN A CA 1
ATOM 640 C C . GLN A 1 84 ? 21.846 20.002 -3.117 1.00 98.06 84 GLN A C 1
ATOM 642 O O . GLN A 1 84 ? 20.989 20.138 -2.240 1.00 98.06 84 GLN A O 1
ATOM 647 N N . LEU A 1 85 ? 22.876 19.162 -2.978 1.00 97.88 85 LEU A N 1
ATOM 648 C CA . LEU A 1 85 ? 23.083 18.343 -1.781 1.00 97.88 85 LEU A CA 1
ATOM 649 C C . LEU A 1 85 ? 23.309 19.199 -0.530 1.00 97.88 85 LEU A C 1
ATOM 651 O O . LEU A 1 85 ? 22.772 18.866 0.526 1.00 97.88 85 LEU A O 1
ATOM 655 N N . GLY A 1 86 ? 24.024 20.322 -0.651 1.00 97.38 86 GLY A N 1
ATOM 656 C CA . GLY A 1 86 ? 24.187 21.293 0.434 1.00 97.38 86 GLY A CA 1
ATOM 657 C C . GLY A 1 86 ? 22.844 21.825 0.942 1.00 97.38 86 GLY A C 1
ATOM 658 O O . GLY A 1 86 ? 22.544 21.712 2.129 1.00 97.38 86 GLY A O 1
ATOM 659 N N . THR A 1 87 ? 21.979 22.295 0.035 1.00 97.38 87 THR A N 1
ATOM 660 C CA . THR A 1 87 ? 20.641 22.803 0.412 1.00 97.38 87 THR A CA 1
ATOM 661 C C . THR A 1 87 ? 19.727 21.726 1.004 1.00 97.38 87 THR A C 1
ATOM 663 O O . THR A 1 87 ? 18.850 22.020 1.816 1.00 97.38 87 THR A O 1
ATOM 666 N N . GLN A 1 88 ? 19.882 20.465 0.586 1.00 96.94 88 GLN A N 1
ATOM 667 C CA . GLN A 1 88 ? 19.107 19.353 1.133 1.00 96.94 88 GLN A CA 1
ATOM 668 C C . GLN A 1 88 ? 19.574 18.982 2.543 1.00 96.94 88 GLN A C 1
ATOM 670 O O . GLN A 1 88 ? 18.741 18.686 3.399 1.00 96.94 88 GLN A O 1
ATOM 675 N N . LEU A 1 89 ? 20.885 19.013 2.793 1.00 97.62 89 LEU A N 1
ATOM 676 C CA . LEU A 1 89 ? 21.446 18.766 4.117 1.00 97.62 89 LEU A CA 1
ATOM 677 C C . LEU A 1 89 ? 20.967 19.813 5.129 1.00 97.62 89 LEU A C 1
ATOM 679 O O . LEU A 1 89 ? 20.600 19.453 6.245 1.00 97.62 89 LEU A O 1
ATOM 683 N N . GLU A 1 90 ? 20.917 21.082 4.728 1.00 97.44 90 GLU A N 1
ATOM 684 C CA . GLU A 1 90 ? 20.458 22.177 5.585 1.00 97.44 90 GLU A CA 1
ATOM 685 C C . GLU A 1 90 ? 18.978 22.027 5.963 1.00 97.44 90 GLU A C 1
ATOM 687 O O . GLU A 1 90 ? 18.659 21.959 7.149 1.00 97.44 90 GLU A O 1
ATOM 692 N N . ARG A 1 91 ? 18.093 21.780 4.984 1.00 97.44 91 ARG A N 1
ATOM 693 C CA . ARG A 1 91 ? 16.670 21.476 5.247 1.00 97.44 91 ARG A CA 1
ATOM 694 C C . ARG A 1 91 ? 16.463 20.253 6.140 1.00 97.44 91 ARG A C 1
ATOM 696 O O . ARG A 1 91 ? 15.555 20.233 6.971 1.00 97.44 91 ARG A O 1
ATOM 703 N N . ASN A 1 92 ? 17.279 19.214 5.964 1.00 96.25 92 ASN A N 1
ATOM 704 C CA . ASN A 1 92 ? 17.202 18.017 6.802 1.00 96.25 92 ASN A CA 1
ATOM 705 C C . ASN A 1 92 ? 17.609 18.315 8.251 1.00 96.25 92 ASN A C 1
ATOM 707 O O . ASN A 1 92 ? 17.004 17.766 9.171 1.00 96.25 92 ASN A O 1
ATOM 711 N N . ASN A 1 93 ? 18.607 19.176 8.462 1.00 96.88 93 ASN A N 1
ATOM 712 C CA . ASN A 1 93 ? 19.004 19.609 9.800 1.00 96.88 93 ASN A CA 1
ATOM 713 C C . ASN A 1 93 ? 17.905 20.450 10.461 1.00 96.88 93 ASN A C 1
ATOM 715 O O . ASN A 1 93 ? 17.536 20.149 11.591 1.00 96.88 93 ASN A O 1
ATOM 719 N N . GLU A 1 94 ? 17.316 21.411 9.743 1.00 97.62 94 GLU A N 1
ATOM 720 C CA . GLU A 1 94 ? 16.187 22.212 10.243 1.00 97.62 94 GLU A CA 1
ATOM 721 C C . GLU A 1 94 ? 14.995 21.328 10.638 1.00 97.62 94 GLU A C 1
ATOM 723 O O . GLU A 1 94 ? 14.462 21.447 11.740 1.00 97.62 94 GLU A O 1
ATOM 728 N N . SER A 1 95 ? 14.634 20.365 9.781 1.00 97.44 95 SER A N 1
ATOM 729 C CA . SER A 1 95 ? 13.544 19.416 10.055 1.00 97.44 95 SER A CA 1
ATOM 730 C C . SER A 1 95 ? 13.829 18.545 11.283 1.00 97.44 95 SER A C 1
ATOM 732 O O . SER A 1 95 ? 12.925 18.232 12.057 1.00 97.44 95 SER A O 1
ATOM 734 N N . ARG A 1 96 ? 15.088 18.127 11.475 1.00 97.38 96 ARG A N 1
ATOM 735 C CA . ARG A 1 96 ? 15.504 17.345 12.648 1.00 97.38 96 ARG A CA 1
ATOM 736 C C . ARG A 1 96 ? 15.379 18.168 13.927 1.00 97.38 96 ARG A C 1
ATOM 738 O O . ARG A 1 96 ? 14.934 17.635 14.942 1.00 97.38 96 ARG A O 1
ATOM 745 N N . ASP A 1 97 ? 15.775 19.433 13.880 1.00 97.38 97 ASP A N 1
ATOM 746 C CA . ASP A 1 97 ? 15.747 20.318 15.039 1.00 97.38 97 ASP A CA 1
ATOM 747 C C . ASP A 1 97 ? 14.294 20.684 15.412 1.00 97.38 97 ASP A C 1
ATOM 749 O O . ASP A 1 97 ? 13.933 20.632 16.590 1.00 97.38 97 ASP A O 1
ATOM 753 N N . GLU A 1 98 ? 13.418 20.920 14.426 1.00 97.62 98 GLU A N 1
ATOM 754 C CA . GLU A 1 98 ? 11.972 21.083 14.645 1.00 97.62 98 GLU A CA 1
ATOM 755 C C . GLU A 1 98 ? 11.348 19.826 15.270 1.00 97.62 98 GLU A C 1
ATOM 757 O O . GLU A 1 98 ? 10.613 19.905 16.260 1.00 97.62 98 GLU A O 1
ATOM 762 N N . LEU A 1 99 ? 11.681 18.645 14.742 1.00 97.56 99 LEU A N 1
ATOM 763 C CA . LEU A 1 99 ? 11.178 17.382 15.272 1.00 97.56 99 LEU A CA 1
ATOM 764 C C . LEU A 1 99 ? 11.638 17.149 16.720 1.00 97.56 99 LEU A C 1
ATOM 766 O O . LEU A 1 99 ? 10.862 16.659 17.541 1.00 97.56 99 LEU A O 1
ATOM 770 N N . ALA A 1 100 ? 12.873 17.526 17.061 1.00 97.25 100 ALA A N 1
ATOM 771 C CA . ALA A 1 100 ? 13.384 17.422 18.425 1.00 97.25 100 ALA A CA 1
ATOM 772 C C . ALA A 1 100 ? 12.597 18.307 19.409 1.00 97.25 100 ALA A C 1
ATOM 774 O O . ALA A 1 100 ? 12.295 17.860 20.520 1.00 97.25 100 ALA A O 1
ATOM 775 N N . LEU A 1 101 ? 12.212 19.521 18.995 1.00 97.50 101 LEU A N 1
ATOM 776 C CA . LEU A 1 101 ? 11.363 20.411 19.793 1.00 97.50 101 LEU A CA 1
ATOM 777 C C . LEU A 1 101 ? 9.969 19.813 20.018 1.00 97.50 101 LEU A C 1
ATOM 779 O O . LEU A 1 101 ? 9.507 19.755 21.158 1.00 97.50 101 LEU A O 1
ATOM 783 N N . GLN A 1 102 ? 9.331 19.297 18.964 1.00 97.44 102 GLN A N 1
ATOM 784 C CA . GLN A 1 102 ? 8.009 18.670 19.077 1.00 97.44 102 GLN A CA 1
ATOM 785 C C . GLN A 1 102 ? 8.032 17.426 19.977 1.00 97.44 102 GLN A C 1
ATOM 787 O O . GLN A 1 102 ? 7.119 17.217 20.775 1.00 97.44 102 GLN A O 1
ATOM 792 N N . VAL A 1 103 ? 9.087 16.606 19.905 1.00 97.50 103 VAL A N 1
ATOM 793 C CA . VAL A 1 103 ? 9.249 15.437 20.785 1.00 97.50 103 VAL A CA 1
ATOM 794 C C . VAL A 1 103 ? 9.410 15.857 22.248 1.00 97.50 103 VAL A C 1
ATOM 796 O O . VAL A 1 103 ? 8.827 15.220 23.128 1.00 97.50 103 VAL A O 1
ATOM 799 N N . ALA A 1 104 ? 10.164 16.923 22.528 1.00 97.19 104 ALA A N 1
ATOM 800 C CA . ALA A 1 104 ? 10.306 17.447 23.885 1.00 97.19 104 ALA A CA 1
ATOM 801 C C . ALA A 1 104 ? 8.968 17.962 24.443 1.00 97.19 104 ALA A C 1
ATOM 803 O O . ALA A 1 104 ? 8.632 17.666 25.591 1.00 97.19 104 ALA A O 1
ATOM 804 N N . GLU A 1 105 ? 8.179 18.660 23.623 1.00 97.56 105 GLU A N 1
ATOM 805 C CA . GLU A 1 105 ? 6.849 19.149 23.998 1.00 97.56 105 GLU A CA 1
ATOM 806 C C . GLU A 1 105 ? 5.844 18.007 24.221 1.00 97.56 105 GLU A C 1
ATOM 808 O O . GLU A 1 105 ? 5.096 17.997 25.197 1.00 97.56 105 GLU A O 1
ATOM 813 N N . LEU A 1 106 ? 5.823 17.004 23.342 1.00 97.12 106 LEU A N 1
ATOM 814 C CA . LEU A 1 106 ? 4.952 15.842 23.521 1.00 97.12 106 LEU A CA 1
ATOM 815 C C . LEU A 1 106 ? 5.317 15.063 24.784 1.00 97.12 106 LEU A C 1
ATOM 817 O O . LEU A 1 106 ? 4.430 14.600 25.499 1.00 97.12 106 LEU A O 1
ATOM 821 N N . LYS A 1 107 ? 6.612 14.952 25.093 1.00 96.81 107 LYS A N 1
ATOM 822 C CA . LYS A 1 107 ? 7.079 14.278 26.303 1.00 96.81 107 LYS A CA 1
ATOM 823 C C . LYS A 1 107 ? 6.578 14.969 27.573 1.00 96.81 107 LYS A C 1
ATOM 825 O O . LYS A 1 107 ? 6.139 14.267 28.480 1.00 96.81 107 LYS A O 1
ATOM 830 N N . SER A 1 108 ? 6.596 16.304 27.636 1.00 96.38 108 SER A N 1
ATOM 831 C CA . SER A 1 108 ? 6.070 17.025 28.803 1.00 96.38 108 SER A CA 1
ATOM 832 C C . SER A 1 108 ? 4.554 16.863 28.941 1.00 96.38 108 SER A C 1
ATOM 834 O O . SER A 1 108 ? 4.078 16.575 30.03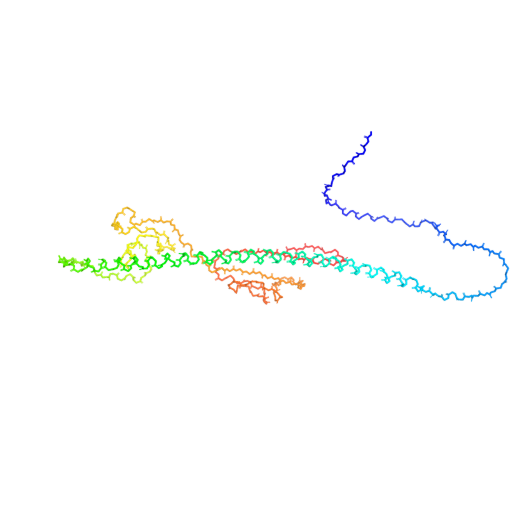5 1.00 96.38 108 SER A O 1
ATOM 836 N N . LYS A 1 109 ? 3.801 16.932 27.834 1.00 96.19 109 LYS A N 1
ATOM 837 C CA . LYS A 1 109 ? 2.344 16.695 27.829 1.00 96.19 109 LYS A CA 1
ATOM 838 C C . LYS A 1 109 ? 1.969 15.285 28.290 1.00 96.19 109 LYS A C 1
ATOM 840 O O . LYS A 1 109 ? 0.977 15.114 28.991 1.00 96.19 109 LYS A O 1
ATOM 845 N N . VAL A 1 110 ? 2.751 14.272 27.914 1.00 96.62 110 VAL A N 1
ATOM 846 C CA . VAL A 1 110 ? 2.534 12.889 28.372 1.00 96.62 110 VAL A CA 1
ATOM 847 C C . VAL A 1 110 ? 2.807 12.759 29.871 1.00 96.62 110 VAL A C 1
ATOM 849 O O . VAL A 1 110 ? 2.005 12.148 30.571 1.00 96.62 110 VAL A O 1
ATOM 852 N N . GLN A 1 111 ? 3.888 13.363 30.374 1.00 95.31 111 GLN A N 1
ATOM 853 C CA . GLN A 1 111 ? 4.182 13.371 31.813 1.00 95.31 111 GLN A CA 1
ATOM 854 C C . GLN A 1 111 ? 3.070 14.060 32.615 1.00 95.31 111 GLN A C 1
ATOM 856 O O . GLN A 1 111 ? 2.628 13.529 33.629 1.00 95.31 111 GLN A O 1
ATOM 861 N N . GLU A 1 112 ? 2.557 15.190 32.126 1.00 96.75 112 GLU A N 1
ATOM 862 C CA . GLU A 1 112 ? 1.431 15.896 32.747 1.00 96.75 112 GLU A CA 1
ATOM 863 C C . GLU A 1 112 ? 0.162 15.027 32.787 1.00 96.75 112 GLU A C 1
ATOM 865 O O . GLU A 1 112 ? -0.500 14.920 33.820 1.00 96.75 112 GLU A O 1
ATOM 870 N N . GLN A 1 113 ? -0.164 14.341 31.686 1.00 95.75 113 GLN A N 1
ATOM 871 C CA . GLN A 1 113 ? -1.302 13.416 31.642 1.00 95.75 113 GLN A CA 1
ATOM 872 C C . GLN A 1 113 ? -1.149 12.244 32.619 1.00 95.75 113 GLN A C 1
ATOM 874 O O . GLN A 1 113 ? -2.140 11.813 33.215 1.00 95.75 113 GLN A O 1
ATOM 879 N N . GLU A 1 114 ? 0.068 11.733 32.799 1.00 95.44 114 GLU A N 1
ATOM 880 C CA . GLU A 1 114 ? 0.359 10.641 33.728 1.00 95.44 114 GLU A CA 1
ATOM 881 C C . GLU A 1 114 ? 0.155 11.073 35.190 1.00 95.44 114 GLU A C 1
ATOM 883 O O . GLU A 1 114 ? -0.487 10.355 35.965 1.00 95.44 114 GLU A O 1
ATOM 888 N N . GLU A 1 115 ? 0.590 12.285 35.550 1.00 95.69 115 GLU A N 1
ATOM 889 C CA . GLU A 1 115 ? 0.332 12.864 36.872 1.00 95.69 115 GLU A CA 1
ATOM 890 C C . GLU A 1 115 ? -1.171 13.049 37.129 1.00 95.69 115 GLU A C 1
ATOM 892 O O . GLU A 1 115 ? -1.677 12.617 38.171 1.00 95.69 115 GLU A O 1
ATOM 897 N N . VAL A 1 116 ? -1.914 13.602 36.165 1.00 96.06 116 VAL A N 1
ATOM 898 C CA . VAL A 1 116 ? -3.372 13.788 36.277 1.00 96.06 116 VAL A CA 1
ATOM 899 C C . VAL A 1 116 ? -4.095 12.450 36.439 1.00 96.06 116 VAL A C 1
ATOM 901 O O . VAL A 1 116 ? -4.971 12.315 37.299 1.00 96.06 116 VAL A O 1
ATOM 904 N N . LEU A 1 117 ? -3.717 11.433 35.659 1.00 94.56 117 LEU A N 1
ATOM 905 C CA . LEU A 1 117 ? -4.307 10.100 35.761 1.00 94.56 117 LEU A CA 1
ATOM 906 C C . LEU A 1 117 ? -4.061 9.487 37.145 1.00 94.56 117 LEU A C 1
ATOM 908 O O . LEU A 1 117 ? -4.977 8.908 37.733 1.00 94.56 117 LEU A O 1
ATOM 912 N N . SER A 1 118 ? -2.852 9.648 37.690 1.00 93.44 118 SER A N 1
ATOM 913 C CA . SER A 1 118 ? -2.516 9.164 39.032 1.00 93.44 118 SER A CA 1
ATOM 914 C C . SER A 1 118 ? -3.366 9.832 40.125 1.00 93.44 118 SER A C 1
ATOM 916 O O . SER A 1 118 ? -3.849 9.152 41.036 1.00 93.44 118 SER A O 1
ATOM 918 N N . ALA A 1 119 ? -3.629 11.139 40.002 1.00 91.81 119 ALA A N 1
ATOM 919 C CA . ALA A 1 119 ? -4.462 11.892 40.934 1.00 91.81 119 ALA A CA 1
ATOM 920 C C . ALA A 1 119 ? -5.934 11.448 40.878 1.00 91.81 119 ALA A C 1
ATOM 922 O O . ALA A 1 119 ? -6.529 11.164 41.920 1.00 91.81 119 ALA A O 1
ATOM 923 N N . LEU A 1 120 ? -6.494 11.294 39.674 1.00 92.00 120 LEU A N 1
ATOM 924 C CA . LEU A 1 120 ? -7.869 10.820 39.469 1.00 92.00 120 LEU A CA 1
ATOM 925 C C . LEU A 1 120 ? -8.074 9.384 39.971 1.00 92.00 120 LEU A C 1
ATOM 927 O O . LEU A 1 120 ? -9.132 9.044 40.505 1.00 92.00 120 LEU A O 1
ATOM 931 N N . LEU A 1 121 ? -7.066 8.519 39.826 1.00 88.19 121 LEU A N 1
ATOM 932 C CA . LEU A 1 121 ? -7.109 7.163 40.377 1.00 88.19 121 LEU A CA 1
ATOM 933 C C . LEU A 1 121 ? -7.137 7.169 41.910 1.00 88.19 121 LEU A C 1
ATOM 935 O O . LEU A 1 121 ? -7.838 6.344 42.500 1.00 88.19 121 LEU A O 1
ATOM 939 N N . ARG A 1 122 ? -6.421 8.097 42.558 1.00 84.88 122 ARG A N 1
ATOM 940 C CA . ARG A 1 122 ? -6.462 8.262 44.017 1.00 84.88 122 ARG A CA 1
ATOM 941 C C . ARG A 1 122 ? -7.846 8.718 44.484 1.00 84.88 122 ARG A C 1
ATOM 943 O O . ARG A 1 122 ? -8.425 8.061 45.344 1.00 84.88 122 ARG A O 1
ATOM 950 N N . GLU A 1 123 ? -8.411 9.739 43.845 1.00 85.75 123 GLU A N 1
ATOM 951 C CA . GLU A 1 123 ? -9.760 10.248 44.141 1.00 85.75 123 GLU A CA 1
ATOM 952 C C . GLU A 1 123 ? -10.841 9.163 43.950 1.00 85.75 123 GLU A C 1
ATOM 954 O O . GLU A 1 123 ? -11.711 8.954 44.799 1.00 85.75 123 GLU A O 1
ATOM 959 N N . LYS A 1 124 ? -10.740 8.367 42.877 1.00 85.38 124 LYS A N 1
ATOM 960 C CA . LYS A 1 124 ? -11.638 7.228 42.628 1.00 85.38 124 LYS A CA 1
ATOM 961 C C . LYS A 1 124 ? -11.577 6.161 43.726 1.00 85.38 124 LYS A C 1
ATOM 963 O O . LYS A 1 124 ? -12.597 5.536 44.030 1.00 85.38 124 LYS A O 1
ATOM 968 N N . ASN A 1 125 ? -10.396 5.902 44.281 1.00 76.81 125 ASN A N 1
ATOM 969 C CA . ASN A 1 125 ? -10.223 4.902 45.333 1.00 76.81 125 ASN A CA 1
ATOM 970 C C . ASN A 1 125 ? -10.763 5.392 46.686 1.00 76.81 125 ASN A C 1
ATOM 972 O O . ASN A 1 125 ? -11.253 4.575 47.463 1.00 76.81 125 ASN A O 1
ATOM 976 N N . GLU A 1 126 ? -10.771 6.704 46.928 1.00 70.62 126 GLU A N 1
ATOM 977 C CA . GLU A 1 126 ? -11.401 7.320 48.103 1.00 70.62 126 GLU A CA 1
ATOM 978 C C . GLU A 1 126 ? -12.939 7.221 48.046 1.00 70.62 126 GLU A C 1
ATOM 980 O O . GLU A 1 126 ? -13.572 6.898 49.052 1.00 70.62 126 GLU A O 1
ATOM 985 N N . TRP A 1 127 ? -13.556 7.359 46.863 1.00 61.25 127 TRP A N 1
ATOM 986 C CA . TRP A 1 127 ? -15.015 7.212 46.703 1.00 61.25 127 TRP A CA 1
ATOM 987 C C . TRP A 1 127 ? -15.521 5.767 46.875 1.00 61.25 127 TRP A C 1
ATOM 989 O O . TRP A 1 127 ? -16.672 5.537 47.243 1.00 61.25 127 TRP A O 1
ATOM 999 N N . LYS A 1 128 ? -14.664 4.762 46.640 1.00 57.62 128 LYS A N 1
ATOM 1000 C CA . LYS A 1 128 ? -15.002 3.338 46.834 1.00 57.62 128 LYS A CA 1
ATOM 1001 C C . LYS A 1 128 ? -14.973 2.877 48.296 1.00 57.62 128 LYS A C 1
ATOM 1003 O O . LYS A 1 128 ? -15.414 1.765 48.570 1.00 57.62 128 LYS A O 1
ATOM 1008 N N . ALA A 1 129 ? -14.468 3.695 49.221 1.00 51.91 129 ALA A N 1
ATOM 1009 C CA . ALA A 1 129 ? -14.361 3.353 50.640 1.00 51.91 129 ALA A CA 1
ATOM 1010 C C . ALA A 1 129 ? -15.612 3.712 51.474 1.00 51.91 129 ALA A C 1
ATOM 1012 O O . ALA A 1 129 ? -15.609 3.518 52.689 1.00 51.91 129 ALA A O 1
ATOM 1013 N N . GLN A 1 130 ? -16.693 4.205 50.855 1.00 51.66 130 GLN A N 1
ATOM 1014 C CA . GLN A 1 130 ? -17.990 4.378 51.523 1.00 51.66 130 GLN A CA 1
ATOM 1015 C C . GLN A 1 130 ? -18.822 3.081 51.448 1.00 51.66 130 GLN A C 1
ATOM 1017 O O . GLN A 1 130 ? -18.847 2.437 50.396 1.00 51.66 130 GLN A O 1
ATOM 1022 N N . PRO A 1 131 ? -19.510 2.664 52.530 1.00 48.12 131 PRO A N 1
ATOM 1023 C CA . PRO A 1 131 ? -20.222 1.393 52.559 1.00 48.12 131 PRO A CA 1
ATOM 1024 C C . PRO A 1 131 ? -21.493 1.478 51.708 1.00 48.12 131 PRO A C 1
ATOM 1026 O O . PRO A 1 131 ? -22.497 2.057 52.117 1.00 48.12 131 PRO A O 1
ATOM 1029 N N . ALA A 1 132 ? -21.458 0.878 50.520 1.00 40.41 132 ALA 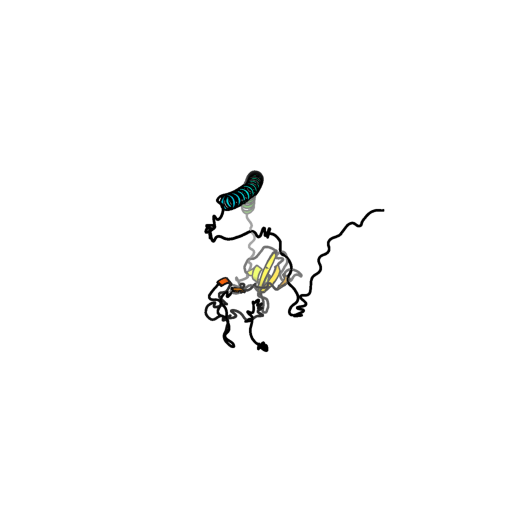A N 1
ATOM 1030 C CA . ALA A 1 132 ? -22.655 0.607 49.739 1.00 40.41 132 ALA A CA 1
ATOM 1031 C C . ALA A 1 132 ? -23.328 -0.672 50.266 1.00 40.41 132 ALA A C 1
ATOM 1033 O O . ALA A 1 132 ? -23.060 -1.777 49.795 1.00 40.41 132 ALA A O 1
ATOM 1034 N N . ASP A 1 133 ? -24.217 -0.510 51.246 1.00 43.22 133 ASP A N 1
ATOM 1035 C CA . ASP A 1 133 ? -25.324 -1.443 51.453 1.00 43.22 133 ASP A CA 1
ATOM 1036 C C . ASP A 1 133 ? -26.352 -1.224 50.338 1.00 43.22 133 ASP A C 1
ATOM 1038 O O . ASP A 1 133 ? -27.240 -0.392 50.470 1.00 43.22 133 ASP A O 1
ATOM 1042 N N . VAL A 1 134 ? -26.200 -1.929 49.213 1.00 41.53 134 VAL A N 1
ATOM 1043 C CA . VAL A 1 134 ? -27.326 -2.302 48.344 1.00 41.53 134 VAL A CA 1
ATOM 1044 C C . VAL A 1 134 ? -26.996 -3.638 47.679 1.00 41.53 134 VAL A C 1
ATOM 1046 O O . VAL A 1 134 ? -26.235 -3.721 46.714 1.00 41.53 134 VAL A O 1
ATOM 1049 N N . SER A 1 135 ? -27.621 -4.706 48.171 1.00 46.56 135 SER A N 1
ATOM 1050 C CA . SER A 1 135 ? -27.712 -5.976 47.453 1.00 46.56 135 SER A CA 1
ATOM 1051 C C . SER A 1 135 ? -28.667 -5.825 46.264 1.00 46.56 135 SER A C 1
ATOM 1053 O O . SER A 1 135 ? -29.880 -5.973 46.407 1.00 46.56 135 SER A O 1
ATOM 1055 N N . ILE A 1 136 ? -28.138 -5.560 45.066 1.00 42.50 136 ILE A N 1
ATOM 1056 C CA . ILE A 1 136 ? -28.885 -5.816 43.829 1.00 42.50 136 ILE A CA 1
ATOM 1057 C C . ILE A 1 136 ? -28.621 -7.266 43.424 1.00 42.50 136 ILE A C 1
ATOM 1059 O O . ILE A 1 136 ? -27.620 -7.589 42.786 1.00 42.50 136 ILE A O 1
ATOM 1063 N N . ARG A 1 137 ? -29.551 -8.154 43.792 1.00 44.72 137 ARG A N 1
ATOM 1064 C CA . ARG A 1 137 ? -29.678 -9.477 43.172 1.00 44.72 137 ARG A CA 1
ATOM 1065 C C . ARG A 1 137 ? -30.056 -9.295 41.703 1.00 44.72 137 ARG A C 1
ATOM 1067 O O . ARG A 1 137 ? -31.222 -9.082 41.384 1.00 44.72 137 ARG A O 1
ATOM 1074 N N . THR A 1 138 ? -29.091 -9.422 40.803 1.00 36.91 138 THR A N 1
ATOM 1075 C CA . THR A 1 138 ? -29.365 -9.699 39.391 1.00 36.91 138 THR A CA 1
ATOM 1076 C C . THR A 1 138 ? -29.355 -11.211 39.191 1.00 36.91 138 THR A C 1
ATOM 1078 O O . THR A 1 138 ? -28.319 -11.847 39.037 1.00 36.91 138 THR A O 1
ATOM 1081 N N . ASN A 1 139 ? -30.547 -11.809 39.224 1.00 41.75 139 ASN A N 1
ATOM 1082 C CA . ASN A 1 139 ? -30.777 -13.181 38.772 1.00 41.75 139 ASN A CA 1
ATOM 1083 C C . ASN A 1 139 ? -30.732 -13.235 37.238 1.00 41.75 139 ASN A C 1
ATOM 1085 O O . ASN A 1 139 ? -31.761 -13.442 36.598 1.00 41.75 139 ASN A O 1
ATOM 1089 N N . GLN A 1 140 ? -29.563 -13.044 36.633 1.00 43.75 140 GLN A N 1
ATOM 1090 C CA . GLN A 1 140 ? -29.349 -13.445 35.245 1.00 43.75 140 GLN A CA 1
ATOM 1091 C C . GLN A 1 140 ? -28.056 -14.243 35.161 1.00 43.75 140 GLN A C 1
ATOM 1093 O O . GLN A 1 140 ? -26.959 -13.735 35.370 1.00 43.75 140 GLN A O 1
ATOM 1098 N N . SER A 1 141 ? -28.241 -15.540 34.922 1.00 40.94 141 SER A N 1
ATOM 1099 C CA . SER A 1 141 ? -27.176 -16.485 34.609 1.00 40.94 141 SER A CA 1
ATOM 1100 C C . SER A 1 141 ? -26.352 -15.940 33.434 1.00 40.94 141 SER A C 1
ATOM 1102 O O . SER A 1 141 ? -26.955 -15.407 32.497 1.00 40.94 141 SER A O 1
ATOM 1104 N N . PRO A 1 142 ? -25.012 -16.038 33.452 1.00 45.94 142 PRO A N 1
ATOM 1105 C CA . PRO A 1 142 ? -24.196 -15.614 32.326 1.00 45.94 142 PRO A CA 1
ATOM 1106 C C . PRO A 1 142 ? -24.517 -16.517 31.134 1.00 45.94 142 PRO A C 1
ATOM 1108 O O . PRO A 1 142 ? -24.068 -17.660 31.053 1.00 45.94 142 PRO A O 1
ATOM 1111 N N . VAL A 1 143 ? -25.337 -16.011 30.214 1.00 51.12 143 VAL A N 1
ATOM 1112 C CA . VAL A 1 143 ? -25.530 -16.623 28.902 1.00 51.12 143 VAL A CA 1
ATOM 1113 C C . VAL A 1 143 ? -24.210 -16.450 28.167 1.00 51.12 143 VAL A C 1
ATOM 1115 O O . VAL A 1 143 ? -23.894 -15.376 27.661 1.00 51.12 143 VAL A O 1
ATOM 1118 N N . VAL A 1 144 ? -23.396 -17.501 28.178 1.00 50.75 144 VAL A N 1
ATOM 1119 C CA . VAL A 1 144 ? -22.146 -17.543 27.426 1.00 50.75 144 VAL A CA 1
ATOM 1120 C C . VAL A 1 144 ? -22.510 -17.581 25.945 1.00 50.75 144 VAL A C 1
ATOM 1122 O O . VAL A 1 144 ? -22.888 -18.623 25.408 1.00 50.75 144 VAL A O 1
ATOM 1125 N N . VAL A 1 145 ? -22.419 -16.432 25.280 1.00 59.53 145 VAL A N 1
ATOM 1126 C CA . VAL A 1 145 ? -22.496 -16.344 23.821 1.00 59.53 145 VAL A CA 1
ATOM 1127 C C . VAL A 1 145 ? -21.197 -16.948 23.273 1.00 59.53 145 VAL A C 1
ATOM 1129 O O . VAL A 1 145 ? -20.200 -16.259 23.098 1.00 59.53 145 VAL A O 1
ATOM 1132 N N . ASN A 1 146 ? -21.179 -18.264 23.045 1.00 56.97 146 ASN A N 1
ATOM 1133 C CA . ASN A 1 146 ? -20.053 -19.003 22.446 1.00 56.97 146 ASN A CA 1
ATOM 1134 C C . ASN A 1 146 ? -19.931 -18.756 20.921 1.00 56.97 146 ASN A C 1
ATOM 1136 O O . ASN A 1 146 ? -19.618 -19.667 20.157 1.00 56.97 146 ASN A O 1
ATOM 1140 N N . GLY A 1 147 ? -20.216 -17.538 20.457 1.00 72.50 147 GLY A N 1
ATOM 1141 C CA . GLY A 1 147 ? -20.284 -17.187 19.040 1.00 72.50 147 GLY A CA 1
ATOM 1142 C C . GLY A 1 147 ? -19.934 -15.725 18.779 1.00 72.50 147 GLY A C 1
ATOM 1143 O O . GLY A 1 147 ? -19.808 -14.925 19.704 1.00 72.50 147 GLY A O 1
ATOM 1144 N N . LEU A 1 148 ? -19.754 -15.384 17.502 1.00 84.31 148 LEU A N 1
ATOM 1145 C CA . LEU A 1 148 ? -19.526 -14.003 17.080 1.00 84.31 148 LEU A CA 1
ATOM 1146 C C . LEU A 1 148 ? -20.787 -13.172 17.403 1.00 84.31 148 LEU A C 1
ATOM 1148 O O . LEU A 1 148 ? -21.884 -13.629 17.076 1.00 84.31 148 LEU A O 1
ATOM 1152 N N . PRO A 1 149 ? -20.669 -11.990 18.036 1.00 91.19 149 PRO A N 1
ATOM 1153 C CA . PRO A 1 149 ? -21.831 -11.188 18.408 1.00 91.19 149 PRO A CA 1
ATOM 1154 C C . PRO A 1 149 ? -22.616 -10.782 17.163 1.00 91.19 149 PRO A C 1
ATOM 1156 O O . PRO A 1 149 ? -22.030 -10.309 16.191 1.00 91.19 149 PRO A O 1
ATOM 1159 N N . SER A 1 150 ? -23.937 -10.940 17.197 1.00 92.56 150 SER A N 1
ATOM 1160 C CA . SER A 1 150 ? -24.841 -10.565 16.102 1.00 92.56 150 SER A CA 1
ATOM 1161 C C . SER A 1 150 ? -25.512 -9.207 16.326 1.00 92.56 150 SER A C 1
ATOM 1163 O O . SER A 1 150 ? -26.104 -8.627 15.418 1.00 92.56 150 SER A O 1
ATOM 1165 N N . SER A 1 151 ? -25.396 -8.664 17.541 1.00 93.44 151 SER A N 1
ATOM 1166 C CA . SER A 1 151 ? -26.048 -7.421 17.943 1.00 93.44 151 SER A CA 1
ATOM 1167 C C . SER A 1 151 ? -25.305 -6.686 19.066 1.00 93.44 151 SER A C 1
ATOM 1169 O O . SER A 1 151 ? -24.456 -7.241 19.765 1.00 93.44 151 SER A O 1
ATOM 1171 N N . CYS A 1 152 ? -25.687 -5.431 19.300 1.00 94.31 152 CYS A N 1
ATOM 1172 C CA . CYS A 1 152 ? -25.291 -4.656 20.473 1.00 94.31 152 CYS A CA 1
ATOM 1173 C C . CYS A 1 152 ? -25.766 -5.301 21.783 1.00 94.31 152 CYS A C 1
ATOM 1175 O O . CYS A 1 152 ? -25.122 -5.128 22.813 1.00 94.31 152 CYS A O 1
ATOM 1177 N N . ALA A 1 153 ? -26.866 -6.063 21.773 1.00 92.69 153 ALA A N 1
ATOM 1178 C CA . ALA A 1 153 ? -27.319 -6.778 22.963 1.00 92.69 153 ALA A CA 1
ATOM 1179 C C . ALA A 1 153 ? -26.338 -7.901 23.330 1.00 92.69 153 ALA A C 1
ATOM 1181 O O . ALA A 1 153 ? -25.945 -8.003 24.492 1.00 92.69 153 ALA A O 1
ATOM 1182 N N . ASP A 1 154 ? -25.869 -8.657 22.334 1.00 92.06 154 ASP A N 1
ATOM 1183 C CA . ASP A 1 154 ? -24.850 -9.694 22.527 1.00 92.06 154 ASP A CA 1
ATOM 1184 C C . ASP A 1 154 ? -23.552 -9.080 23.052 1.00 92.06 154 ASP A C 1
ATOM 1186 O O . ASP A 1 154 ? -23.002 -9.548 24.045 1.00 92.06 154 ASP A O 1
ATOM 1190 N N . LEU A 1 155 ? -23.111 -7.968 22.453 1.00 92.25 155 LEU A N 1
ATOM 1191 C CA . LEU A 1 155 ? -21.935 -7.225 22.910 1.00 92.25 155 LEU A CA 1
ATOM 1192 C C . LEU A 1 155 ? -22.084 -6.769 24.371 1.00 92.25 155 LEU A C 1
ATOM 1194 O O . LEU A 1 155 ? -21.144 -6.902 25.153 1.00 92.25 155 LEU A O 1
ATOM 1198 N N . LYS A 1 156 ? -23.266 -6.287 24.773 1.00 90.69 156 LYS A N 1
ATOM 1199 C CA . LYS A 1 156 ? -23.539 -5.880 26.160 1.00 90.69 156 LYS A CA 1
ATOM 1200 C C . LYS A 1 156 ? -23.442 -7.061 27.129 1.00 90.69 156 LYS A C 1
ATOM 1202 O O . LYS A 1 156 ? -22.843 -6.923 28.192 1.00 90.69 156 LYS A O 1
ATOM 1207 N N . ILE A 1 157 ? -23.979 -8.224 26.753 1.00 89.81 157 ILE A N 1
ATOM 1208 C CA . ILE A 1 157 ? -23.891 -9.467 27.543 1.00 89.81 157 ILE A CA 1
ATOM 1209 C C . ILE A 1 157 ? -22.438 -9.960 27.626 1.00 89.81 157 ILE A C 1
ATOM 1211 O O . ILE A 1 157 ? -22.005 -10.421 28.679 1.00 89.81 157 ILE A O 1
ATOM 1215 N N . MET A 1 158 ? -21.661 -9.788 26.553 1.00 86.44 158 MET A N 1
ATOM 1216 C CA . MET A 1 158 ? -20.220 -10.067 26.514 1.00 86.44 158 MET A CA 1
ATOM 1217 C C . MET A 1 158 ? -19.375 -9.070 27.331 1.00 86.44 158 MET A C 1
ATOM 1219 O O . MET A 1 158 ? -18.164 -9.251 27.445 1.00 86.44 158 MET A O 1
ATOM 1223 N N . GLY A 1 159 ? -19.986 -8.033 27.914 1.00 88.81 159 GLY A N 1
ATOM 1224 C CA . GLY A 1 159 ? -19.319 -7.067 28.788 1.00 88.81 159 GLY A CA 1
ATOM 1225 C C . GLY A 1 159 ? -18.875 -5.771 28.106 1.00 88.81 159 GLY A C 1
ATOM 1226 O O . GLY A 1 159 ? -18.162 -4.977 28.722 1.00 88.81 159 GLY A O 1
ATOM 1227 N N . HIS A 1 160 ? -19.290 -5.506 26.865 1.00 89.12 160 HIS A N 1
ATOM 1228 C CA . HIS A 1 160 ? -19.069 -4.203 26.240 1.00 89.12 160 HIS A CA 1
ATOM 1229 C C . HIS A 1 160 ? -19.976 -3.141 26.877 1.00 89.12 160 HIS A C 1
ATOM 1231 O O . HIS A 1 160 ? -21.199 -3.270 26.892 1.00 89.12 160 HIS A O 1
ATOM 1237 N N . ILE A 1 161 ? -19.359 -2.076 27.396 1.00 89.38 161 ILE A N 1
ATOM 1238 C CA . ILE A 1 161 ? -20.050 -0.980 28.103 1.00 89.38 161 ILE A CA 1
ATOM 1239 C C . ILE A 1 161 ? -19.859 0.393 27.449 1.00 89.38 161 ILE A C 1
ATOM 1241 O O . ILE A 1 161 ? -20.530 1.350 27.824 1.00 89.38 161 ILE A O 1
ATOM 1245 N N . TRP A 1 162 ? -18.948 0.509 26.479 1.00 92.81 162 TRP A N 1
ATOM 1246 C CA . TRP A 1 162 ? -18.589 1.782 25.854 1.00 92.81 162 TRP A CA 1
ATOM 1247 C C . TRP A 1 162 ? -19.365 2.017 24.566 1.00 92.81 162 TRP A C 1
ATOM 1249 O O . TRP A 1 162 ? -19.352 1.173 23.671 1.00 92.81 162 TRP A O 1
ATOM 1259 N N . ASN A 1 163 ? -20.015 3.170 24.449 1.00 94.69 163 ASN A N 1
ATOM 1260 C CA . ASN A 1 163 ? -20.686 3.557 23.212 1.00 94.69 163 ASN A CA 1
ATOM 1261 C C . ASN A 1 163 ? -19.688 3.604 22.050 1.00 94.69 163 ASN A C 1
ATOM 1263 O O . ASN A 1 163 ? -18.566 4.084 22.218 1.00 94.69 163 ASN A O 1
ATOM 1267 N N . GLY A 1 164 ? -20.089 3.149 20.864 1.00 95.00 164 GLY A N 1
ATOM 1268 C CA . GLY A 1 164 ? -19.178 3.154 19.724 1.00 95.00 164 GLY A CA 1
ATOM 1269 C C . GLY A 1 164 ? -19.618 2.310 18.542 1.00 95.00 164 GLY A C 1
ATOM 1270 O O . GLY A 1 164 ? -20.714 1.755 18.517 1.00 95.00 164 GLY A O 1
ATOM 1271 N N . PHE A 1 165 ? -18.732 2.238 17.551 1.00 95.25 165 PHE A N 1
ATOM 1272 C CA . PHE A 1 165 ? -18.898 1.398 16.372 1.00 95.25 165 PHE A CA 1
ATOM 1273 C C . PHE A 1 165 ? -18.339 0.004 16.638 1.00 95.25 165 PHE A C 1
ATOM 1275 O O . PHE A 1 165 ? -17.202 -0.140 17.085 1.00 95.25 165 PHE A O 1
ATOM 1282 N N . TYR A 1 166 ? -19.125 -1.012 16.310 1.00 93.38 166 TYR A N 1
ATOM 1283 C CA . TYR A 1 166 ? -18.788 -2.412 16.503 1.00 93.38 166 TYR A CA 1
ATOM 1284 C C . TYR A 1 166 ? -19.056 -3.207 15.233 1.00 93.38 166 TYR A C 1
ATOM 1286 O O . TYR A 1 166 ? -19.979 -2.907 14.476 1.00 93.38 166 TYR A O 1
ATOM 1294 N N . SER A 1 167 ? -18.239 -4.237 15.011 1.00 91.88 167 SER A N 1
ATOM 1295 C CA . SER A 1 167 ? -18.509 -5.234 13.978 1.00 91.88 167 SER A CA 1
ATOM 1296 C C . SER A 1 167 ? -19.328 -6.365 14.578 1.00 91.88 167 SER A C 1
ATOM 1298 O O . SER A 1 167 ? -18.929 -6.937 15.592 1.00 91.88 167 SER A O 1
ATOM 1300 N N . VAL A 1 168 ? -20.454 -6.675 13.950 1.00 92.06 168 VAL A N 1
ATOM 1301 C CA . VAL A 1 168 ? -21.339 -7.774 14.338 1.00 92.06 168 VAL A CA 1
ATOM 1302 C C . VAL A 1 168 ? -21.591 -8.684 13.143 1.00 92.06 168 VAL A C 1
ATOM 1304 O O . VAL A 1 168 ? -21.482 -8.270 11.987 1.00 92.06 168 VAL A O 1
ATOM 1307 N N . MET A 1 169 ? -21.912 -9.941 13.416 1.00 89.44 169 MET A N 1
ATOM 1308 C CA . MET A 1 169 ? -22.336 -10.885 12.395 1.00 89.44 169 MET A CA 1
ATOM 1309 C C . MET A 1 169 ? -23.795 -10.608 12.028 1.00 89.44 169 MET A C 1
ATOM 1311 O O . MET A 1 169 ? -24.697 -10.894 12.811 1.00 89.44 169 MET A O 1
ATOM 1315 N N . GLY A 1 170 ? -24.022 -10.051 10.839 1.00 83.50 170 GLY A N 1
ATOM 1316 C CA . GLY A 1 170 ? -25.352 -9.967 10.247 1.00 83.50 170 GLY A CA 1
ATOM 1317 C C . GLY A 1 170 ? -25.847 -11.335 9.775 1.00 83.50 170 GLY A C 1
ATOM 1318 O O . GLY A 1 170 ? -25.233 -12.371 10.029 1.00 83.50 170 GLY A O 1
ATOM 1319 N N . ASN A 1 171 ? -26.947 -11.355 9.020 1.00 80.81 171 ASN A N 1
ATOM 1320 C CA . ASN A 1 171 ? -27.557 -12.615 8.572 1.00 80.81 171 ASN A CA 1
ATOM 1321 C C . ASN A 1 171 ? -26.612 -13.462 7.692 1.00 80.81 171 ASN A C 1
ATOM 1323 O O . ASN A 1 171 ? -26.626 -14.689 7.740 1.00 80.81 171 ASN A O 1
ATOM 1327 N N . THR A 1 172 ? -25.784 -12.798 6.879 1.00 77.00 172 THR A N 1
ATOM 1328 C CA . THR A 1 172 ? -24.834 -13.452 5.959 1.00 77.00 172 THR A CA 1
ATOM 1329 C C . THR A 1 172 ? -23.453 -12.805 5.928 1.00 77.00 172 THR A C 1
ATOM 1331 O O . THR A 1 172 ? -22.496 -13.425 5.472 1.00 77.00 172 THR A O 1
ATOM 1334 N N . THR A 1 173 ? -23.330 -11.550 6.355 1.00 81.19 173 THR A N 1
ATOM 1335 C CA . THR A 1 173 ? -22.121 -10.734 6.189 1.00 81.19 173 THR A CA 1
ATOM 1336 C C . THR A 1 173 ? -21.781 -9.998 7.477 1.00 81.19 173 THR A C 1
ATOM 1338 O O . THR A 1 173 ? -22.637 -9.781 8.331 1.00 81.19 173 THR A O 1
ATOM 1341 N N . MET A 1 174 ? -20.514 -9.602 7.615 1.00 85.81 174 MET A N 1
ATOM 1342 C CA . MET A 1 174 ? -20.097 -8.726 8.705 1.00 85.81 174 MET A CA 1
ATOM 1343 C C . MET A 1 174 ? -20.720 -7.339 8.503 1.00 85.81 174 MET A C 1
ATOM 1345 O O . MET A 1 174 ? -20.606 -6.735 7.433 1.00 85.81 174 MET A O 1
ATOM 1349 N N . GLU A 1 175 ? -21.354 -6.822 9.542 1.00 91.38 175 GLU A N 1
ATOM 1350 C CA . GLU A 1 175 ? -22.008 -5.520 9.563 1.00 91.38 175 GLU A CA 1
ATOM 1351 C C . GLU A 1 175 ? -21.318 -4.607 10.572 1.00 91.38 175 GLU A C 1
ATOM 1353 O O . GLU A 1 175 ? -20.778 -5.056 11.580 1.00 91.38 175 GLU A O 1
ATOM 1358 N N . SER A 1 176 ? -21.322 -3.312 10.283 1.00 93.12 176 SER A N 1
ATOM 1359 C CA . SER A 1 176 ? -20.918 -2.265 11.209 1.00 93.12 176 SER A CA 1
ATOM 1360 C C . SER A 1 176 ? -22.173 -1.644 11.812 1.00 93.12 176 SER A C 1
ATOM 1362 O O . SER A 1 176 ? -23.067 -1.178 11.095 1.00 93.12 176 SER A O 1
ATOM 1364 N N . VAL A 1 177 ? -22.246 -1.642 13.138 1.00 95.00 177 VAL A N 1
ATOM 1365 C CA . VAL A 1 177 ? -23.344 -1.063 13.913 1.00 95.00 177 VAL A CA 1
ATOM 1366 C C . VAL A 1 177 ? -22.789 -0.067 14.919 1.00 95.00 177 VAL A C 1
ATOM 1368 O O . VAL A 1 177 ? -21.683 -0.228 15.426 1.00 95.00 177 VAL A O 1
ATOM 1371 N N . TYR A 1 178 ? -23.559 0.967 15.228 1.00 96.31 178 TYR A N 1
ATOM 1372 C CA . TYR A 1 178 ? -23.292 1.836 16.363 1.00 96.31 178 TYR A CA 1
ATOM 1373 C C . TYR A 1 178 ? -24.134 1.380 17.553 1.00 96.31 178 TYR A C 1
ATOM 1375 O O . TYR A 1 178 ? -25.359 1.282 17.435 1.00 96.31 178 TYR A O 1
ATOM 1383 N N . CYS A 1 179 ? -23.475 1.114 18.678 1.00 96.75 179 CYS A N 1
ATOM 1384 C CA . CYS A 1 179 ? -24.102 0.734 19.937 1.00 96.75 179 CYS A CA 1
ATOM 1385 C C . CYS A 1 179 ? -24.096 1.915 20.909 1.00 96.75 179 CYS A C 1
ATOM 1387 O O . CYS A 1 179 ? -23.035 2.462 21.219 1.00 96.75 179 CYS A O 1
ATOM 1389 N N . ASP A 1 180 ? -25.275 2.272 21.411 1.00 96.44 180 ASP A N 1
ATOM 1390 C CA . ASP A 1 180 ? -25.461 3.238 22.491 1.00 96.44 180 ASP A CA 1
ATOM 1391 C C . ASP A 1 180 ? -25.906 2.499 23.759 1.00 96.44 180 ASP A C 1
ATOM 1393 O O . ASP A 1 180 ? -27.089 2.237 23.983 1.00 96.44 180 ASP A O 1
ATOM 1397 N N . PHE A 1 181 ? -24.939 2.137 24.599 1.00 94.38 181 PHE A N 1
ATOM 1398 C CA . PHE A 1 181 ? -25.166 1.390 25.832 1.00 94.38 181 PHE A CA 1
ATOM 1399 C C . PHE A 1 181 ? -25.763 2.227 26.964 1.00 94.38 181 PHE A C 1
ATOM 1401 O O . PHE A 1 181 ? -26.138 1.651 27.990 1.00 94.38 181 PHE A O 1
ATOM 1408 N N . THR A 1 182 ? -25.911 3.544 26.775 1.00 93.50 182 THR A N 1
ATOM 1409 C CA . THR A 1 182 ? -26.676 4.399 27.699 1.00 93.50 182 THR A CA 1
ATOM 1410 C C . THR A 1 182 ? -28.180 4.140 27.614 1.00 93.50 182 THR A C 1
ATOM 1412 O O . THR A 1 182 ? -28.913 4.465 28.547 1.00 93.50 182 THR A O 1
ATOM 1415 N N . LYS A 1 183 ? -28.636 3.507 26.526 1.00 91.50 183 LYS A N 1
ATOM 1416 C CA . LYS A 1 183 ? -30.035 3.158 26.279 1.00 91.50 183 LYS A CA 1
ATOM 1417 C C . LYS A 1 183 ? -30.361 1.721 26.680 1.00 91.50 183 LYS A C 1
ATOM 1419 O O . LYS A 1 183 ? -29.481 0.851 26.769 1.00 91.50 183 LYS A O 1
ATOM 1424 N N . LEU A 1 184 ? -31.645 1.451 26.912 1.00 89.56 184 LEU A N 1
ATOM 1425 C CA . LEU A 1 184 ? -32.122 0.085 27.100 1.00 89.56 184 LEU A CA 1
ATOM 1426 C C . LEU A 1 184 ? -32.160 -0.644 25.748 1.00 89.56 184 LEU A C 1
ATOM 1428 O O . LEU A 1 184 ? -32.415 -0.008 24.728 1.00 89.56 184 LEU A O 1
ATOM 1432 N N . PRO A 1 185 ? -31.963 -1.976 25.709 1.00 87.62 185 PRO A N 1
ATOM 1433 C CA . PRO A 1 185 ? -32.000 -2.745 24.460 1.00 87.62 185 PRO A CA 1
ATOM 1434 C C . PRO A 1 185 ? -33.290 -2.596 23.640 1.00 87.62 185 PRO A C 1
ATOM 1436 O O . PRO A 1 185 ? -33.280 -2.812 22.432 1.00 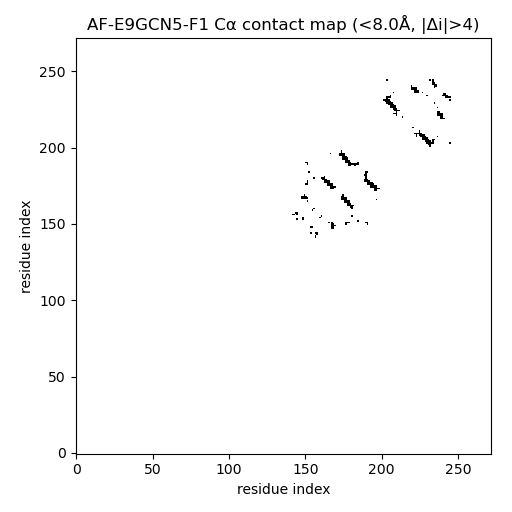87.62 185 PRO A O 1
ATOM 1439 N N . SER A 1 186 ? -34.395 -2.233 24.294 1.00 87.06 186 SER A N 1
ATOM 1440 C CA . SER A 1 186 ? -35.700 -1.970 23.683 1.00 87.06 186 SER A CA 1
ATOM 1441 C C . SER A 1 186 ? -35.842 -0.573 23.075 1.00 87.06 186 SER A C 1
ATOM 1443 O O . SER A 1 186 ? -36.810 -0.323 22.358 1.00 87.06 186 SER A O 1
ATOM 1445 N N . ASP A 1 187 ? -34.932 0.352 23.380 1.00 91.69 187 ASP A N 1
ATOM 1446 C CA . ASP A 1 187 ? -35.079 1.755 23.012 1.00 91.69 187 ASP A CA 1
ATOM 1447 C C . ASP A 1 187 ? -34.603 2.022 21.585 1.00 91.69 187 ASP A C 1
ATOM 1449 O O . ASP A 1 187 ? -33.588 1.500 21.106 1.00 91.69 187 ASP A O 1
ATOM 1453 N N . ALA A 1 188 ? -35.296 2.944 20.917 1.00 88.69 188 ALA A N 1
ATOM 1454 C CA . ALA A 1 188 ? -34.881 3.427 19.612 1.00 88.69 188 ALA A CA 1
ATOM 1455 C C . ALA A 1 188 ? -33.464 4.033 19.676 1.00 88.69 188 ALA A C 1
ATOM 1457 O O . ALA A 1 188 ? -33.167 4.982 20.414 1.00 88.69 188 ALA A O 1
ATOM 1458 N N . GLY A 1 189 ? -32.573 3.483 18.853 1.00 88.88 189 GLY A N 1
ATOM 1459 C CA . GLY A 1 189 ? -31.183 3.915 18.759 1.00 88.88 189 GLY A CA 1
ATOM 1460 C C . GLY A 1 189 ? -30.230 3.264 19.760 1.00 88.88 189 GLY A C 1
ATOM 1461 O O . GLY A 1 189 ? -29.086 3.697 19.800 1.00 88.88 189 GLY A O 1
ATOM 1462 N N . PHE A 1 190 ? -30.652 2.243 20.516 1.00 94.69 190 PHE A N 1
ATOM 1463 C CA . PHE A 1 190 ? -29.718 1.347 21.215 1.00 94.69 190 PHE A CA 1
ATOM 1464 C C . PHE A 1 190 ? -28.725 0.699 20.238 1.00 94.69 190 PHE A C 1
ATOM 1466 O O . PHE A 1 190 ? -27.524 0.644 20.496 1.00 94.69 190 PHE A O 1
ATOM 1473 N N . GLN A 1 191 ? -29.233 0.270 19.082 1.00 96.06 191 GLN A N 1
ATOM 1474 C CA . GLN A 1 191 ? -28.445 -0.192 17.948 1.00 96.06 191 GLN A CA 1
ATOM 1475 C C . GLN A 1 191 ? -28.851 0.588 16.703 1.00 96.06 191 GLN A C 1
ATOM 1477 O O . GLN A 1 191 ? -30.033 0.667 16.360 1.00 96.06 191 GLN A O 1
ATOM 1482 N N . LYS A 1 192 ? -27.865 1.136 15.998 1.00 95.56 192 LYS A N 1
ATOM 1483 C CA . LYS A 1 192 ? -28.055 1.769 14.694 1.00 95.56 192 LYS A CA 1
ATOM 1484 C C . LYS A 1 192 ? -27.184 1.068 13.662 1.00 95.56 192 LYS A C 1
ATOM 1486 O O . LYS A 1 192 ? -25.964 1.066 13.788 1.00 95.56 192 LYS A O 1
ATOM 1491 N N . TRP A 1 193 ? -27.805 0.492 12.637 1.00 93.44 193 TRP A N 1
ATOM 1492 C CA . TRP A 1 193 ? -27.071 -0.076 11.508 1.00 93.44 193 TRP A CA 1
ATOM 1493 C C . TRP A 1 193 ? -26.379 1.036 10.717 1.00 93.44 193 TRP A C 1
ATOM 1495 O O . TRP A 1 193 ? -26.998 2.057 10.407 1.00 93.44 193 TRP A O 1
ATOM 1505 N N . ILE A 1 194 ? -25.088 0.857 10.441 1.00 93.25 194 ILE A N 1
ATOM 1506 C CA . ILE A 1 194 ? -24.264 1.834 9.720 1.00 93.25 194 ILE A CA 1
ATOM 1507 C C . ILE A 1 194 ? -24.017 1.366 8.292 1.00 93.25 194 ILE A C 1
ATOM 1509 O O . ILE A 1 194 ? -24.096 2.166 7.363 1.00 93.25 194 ILE A O 1
ATOM 1513 N N . GLY A 1 195 ? -23.728 0.078 8.114 1.00 87.69 195 GLY A N 1
ATOM 1514 C CA . GLY A 1 195 ? -23.454 -0.495 6.805 1.00 87.69 195 GLY A CA 1
ATOM 1515 C C . GLY A 1 195 ? -22.807 -1.869 6.890 1.00 87.69 195 GLY A C 1
ATOM 1516 O O . GLY A 1 195 ? -22.549 -2.392 7.972 1.00 87.69 195 GLY A O 1
ATOM 1517 N N . TYR A 1 196 ? -22.487 -2.443 5.736 1.00 85.00 196 TYR A N 1
ATOM 1518 C CA . TYR A 1 196 ? -21.687 -3.663 5.667 1.00 85.00 196 TYR A CA 1
ATOM 1519 C C . TYR A 1 196 ? -20.207 -3.360 5.882 1.00 85.00 196 TYR A C 1
ATOM 1521 O O . TYR A 1 196 ? -19.662 -2.430 5.284 1.00 85.00 196 TYR A O 1
ATOM 1529 N N . ASN A 1 197 ? -19.540 -4.180 6.693 1.00 73.06 197 ASN A N 1
ATOM 1530 C CA . ASN A 1 197 ? -18.095 -4.129 6.838 1.00 73.06 197 ASN A CA 1
ATOM 1531 C C . ASN A 1 197 ? -17.475 -5.117 5.845 1.00 73.06 197 ASN A C 1
ATOM 1533 O O . ASN A 1 197 ? -17.469 -6.331 6.052 1.00 73.06 197 ASN A O 1
ATOM 1537 N N . GLY A 1 198 ? -16.981 -4.594 4.723 1.00 62.22 198 GLY A N 1
ATOM 1538 C CA . GLY A 1 198 ? -16.294 -5.402 3.724 1.00 62.22 198 GLY A CA 1
ATOM 1539 C C . GLY A 1 198 ? -14.986 -5.944 4.293 1.00 62.22 198 GLY A C 1
ATOM 1540 O O . GLY A 1 198 ? -14.023 -5.195 4.459 1.00 62.22 198 GLY A O 1
ATOM 1541 N N . VAL A 1 199 ? -14.927 -7.249 4.562 1.00 62.53 199 VAL A N 1
ATOM 1542 C CA . VAL A 1 199 ? -13.662 -7.929 4.853 1.00 62.53 199 VAL A CA 1
ATOM 1543 C C . VAL A 1 199 ? -12.835 -7.882 3.572 1.00 62.53 199 VAL A C 1
ATOM 1545 O O . VAL A 1 199 ? -13.077 -8.649 2.640 1.00 62.53 199 VAL A O 1
ATOM 1548 N N . LYS A 1 200 ? -11.890 -6.938 3.485 1.00 60.06 200 LYS A N 1
ATOM 1549 C CA . LYS A 1 200 ? -10.978 -6.851 2.341 1.00 60.06 200 LYS A CA 1
ATOM 1550 C C . LYS A 1 200 ? -10.211 -8.168 2.262 1.00 60.06 200 LYS A C 1
ATOM 1552 O O . LYS A 1 200 ? -9.444 -8.504 3.163 1.00 60.06 200 LYS A O 1
ATOM 1557 N N . SER A 1 201 ? -10.460 -8.941 1.209 1.00 64.50 201 SER A N 1
ATOM 1558 C CA . SER A 1 201 ? -9.692 -10.147 0.928 1.00 64.50 201 SER A CA 1
ATOM 1559 C C . SER A 1 201 ? -8.219 -9.786 0.778 1.00 64.50 201 SER A C 1
ATOM 1561 O O . SER A 1 201 ? -7.900 -8.711 0.268 1.00 64.50 201 SER A O 1
ATOM 1563 N N . ALA A 1 202 ? -7.329 -10.690 1.195 1.00 74.75 202 ALA A N 1
ATOM 1564 C CA . ALA A 1 202 ? -5.904 -10.551 0.917 1.00 74.75 202 ALA A CA 1
ATOM 1565 C C . ALA A 1 202 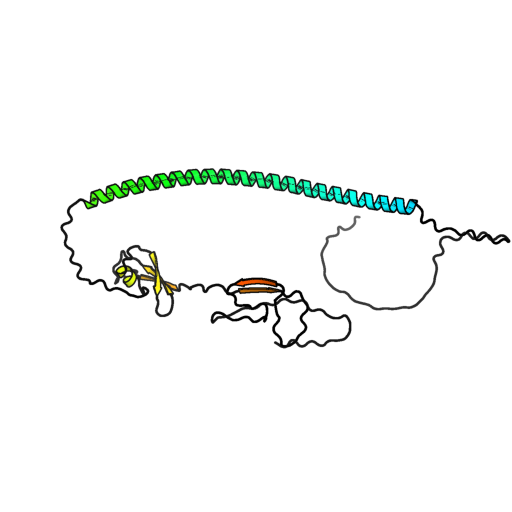? -5.708 -10.220 -0.579 1.00 74.75 202 ALA A C 1
ATOM 1567 O O . ALA A 1 202 ? -6.343 -10.873 -1.416 1.00 74.75 202 ALA A O 1
ATOM 1568 N N . PRO A 1 203 ? -4.921 -9.184 -0.919 1.00 80.50 203 PRO A N 1
ATOM 1569 C CA . PRO A 1 203 ? -4.773 -8.741 -2.298 1.00 80.50 203 PRO A CA 1
ATOM 1570 C C . PRO A 1 203 ? -4.068 -9.813 -3.132 1.00 80.50 203 PRO A C 1
ATOM 1572 O O . PRO A 1 203 ? -3.136 -10.463 -2.660 1.00 80.50 203 PRO A O 1
ATOM 1575 N N . VAL A 1 204 ? -4.510 -9.968 -4.379 1.00 87.06 204 VAL A N 1
ATOM 1576 C CA . VAL A 1 204 ? -3.941 -10.912 -5.346 1.00 87.06 204 VAL A CA 1
ATOM 1577 C C . VAL A 1 204 ? -3.667 -10.147 -6.625 1.00 87.06 204 VAL A C 1
ATOM 1579 O O . VAL A 1 204 ? -4.599 -9.708 -7.294 1.00 87.06 204 VAL A O 1
ATOM 1582 N N . TYR A 1 205 ? -2.393 -9.949 -6.937 1.00 90.88 205 TYR A N 1
ATOM 1583 C CA . TYR A 1 205 ? -1.966 -9.301 -8.169 1.00 90.88 205 TYR A CA 1
ATOM 1584 C C . TYR A 1 205 ? -0.527 -9.681 -8.490 1.00 90.88 205 TYR A C 1
ATOM 1586 O O . TYR A 1 205 ? 0.282 -9.962 -7.603 1.00 90.88 205 TYR A O 1
ATOM 1594 N N . PHE A 1 206 ? -0.206 -9.665 -9.775 1.00 92.88 206 PHE A N 1
ATOM 1595 C CA . PHE A 1 206 ? 1.132 -9.937 -10.267 1.00 92.88 206 PHE A CA 1
ATOM 1596 C C . PHE A 1 206 ? 1.480 -8.963 -11.392 1.00 92.88 206 PHE A C 1
ATOM 1598 O O . PHE A 1 206 ? 0.597 -8.391 -12.032 1.00 92.88 206 PHE A O 1
ATOM 1605 N N . HIS A 1 207 ? 2.774 -8.785 -11.627 1.00 93.31 207 HIS A N 1
ATOM 1606 C CA . HIS A 1 207 ? 3.291 -8.137 -12.824 1.00 93.31 207 HIS A CA 1
ATOM 1607 C C . HIS A 1 207 ? 4.522 -8.914 -13.280 1.00 93.31 207 HIS A C 1
ATOM 1609 O O . HIS A 1 207 ? 5.477 -9.105 -12.519 1.00 93.31 207 HIS A O 1
ATOM 1615 N N . ALA A 1 208 ? 4.457 -9.397 -14.514 1.00 91.81 208 ALA A N 1
ATOM 1616 C CA . ALA A 1 208 ? 5.437 -10.295 -15.091 1.00 91.81 208 ALA A CA 1
ATOM 1617 C C . ALA A 1 208 ? 5.815 -9.815 -16.492 1.00 91.81 208 ALA A C 1
ATOM 1619 O O . ALA A 1 208 ? 4.993 -9.258 -17.220 1.00 91.81 208 ALA A O 1
ATOM 1620 N N . THR A 1 209 ? 7.075 -10.005 -16.866 1.00 90.31 209 THR A N 1
ATOM 1621 C CA . THR A 1 209 ? 7.619 -9.552 -18.143 1.00 90.31 209 THR A CA 1
ATOM 1622 C C . THR A 1 209 ? 8.507 -10.637 -18.729 1.00 90.31 209 THR A C 1
ATOM 1624 O O . THR A 1 209 ? 9.399 -11.166 -18.066 1.00 90.31 209 THR A O 1
ATOM 1627 N N . LYS A 1 210 ? 8.276 -10.950 -20.003 1.00 88.31 210 LYS A N 1
ATOM 1628 C CA . LYS A 1 210 ? 9.161 -11.793 -20.804 1.00 88.31 210 LYS A CA 1
ATOM 1629 C C . LYS A 1 210 ? 9.968 -10.892 -21.732 1.00 88.31 210 LYS A C 1
ATOM 1631 O O . LYS A 1 210 ? 9.389 -10.065 -22.427 1.00 88.31 210 LYS A O 1
ATOM 1636 N N . THR A 1 211 ? 11.291 -11.033 -21.731 1.00 86.25 211 THR A N 1
ATOM 1637 C CA . THR A 1 211 ? 12.177 -10.242 -22.608 1.00 86.25 211 THR A CA 1
ATOM 1638 C C . THR A 1 211 ? 12.656 -11.022 -23.828 1.00 86.25 211 THR A C 1
ATOM 1640 O O . THR A 1 211 ? 13.131 -10.423 -24.787 1.00 86.25 211 THR A O 1
ATOM 1643 N N . MET A 1 212 ? 12.532 -12.351 -23.796 1.00 85.56 212 MET A N 1
ATOM 1644 C CA . MET A 1 212 ? 12.863 -13.224 -24.921 1.00 85.56 212 MET A CA 1
ATOM 1645 C C . MET A 1 212 ? 11.667 -13.393 -25.855 1.00 85.56 212 MET A C 1
ATOM 1647 O O . MET A 1 212 ? 10.518 -13.412 -25.407 1.00 85.56 212 MET A O 1
ATOM 1651 N N . GLU A 1 213 ? 11.955 -13.556 -27.145 1.00 83.25 213 GLU A N 1
ATOM 1652 C CA . GLU A 1 213 ? 10.944 -13.814 -28.169 1.00 83.25 213 GLU A CA 1
ATOM 1653 C C . GLU A 1 213 ? 10.119 -15.065 -27.836 1.00 83.25 213 GLU A C 1
ATOM 1655 O O . GLU A 1 213 ? 10.632 -16.071 -27.339 1.00 83.25 213 GLU A O 1
ATOM 1660 N N . PHE A 1 214 ? 8.819 -14.996 -28.117 1.00 84.50 214 PHE A N 1
ATOM 1661 C CA . PHE A 1 214 ? 7.888 -16.107 -27.978 1.00 84.50 214 PHE A CA 1
ATOM 1662 C C . PHE A 1 214 ? 7.047 -16.194 -29.247 1.00 84.50 214 PHE A C 1
ATOM 1664 O O . PHE A 1 214 ? 6.353 -15.246 -29.603 1.00 84.50 214 PHE A O 1
ATOM 1671 N N . ASN A 1 215 ? 7.130 -17.326 -29.940 1.00 83.75 215 ASN A N 1
ATOM 1672 C CA . ASN A 1 215 ? 6.504 -17.531 -31.249 1.00 83.75 215 ASN A CA 1
ATOM 1673 C C . ASN A 1 215 ? 5.626 -18.792 -31.300 1.00 83.75 215 ASN A C 1
ATOM 1675 O O . ASN A 1 215 ? 5.232 -19.228 -32.379 1.00 83.75 215 ASN A O 1
ATOM 1679 N N . THR A 1 216 ? 5.347 -19.411 -30.149 1.00 85.56 216 THR A N 1
ATOM 1680 C CA . THR A 1 216 ? 4.592 -20.664 -30.100 1.00 85.56 216 THR A CA 1
ATOM 1681 C C . THR A 1 216 ? 3.106 -20.395 -29.900 1.00 85.56 216 THR A C 1
ATOM 1683 O O . THR A 1 216 ? 2.683 -19.910 -28.856 1.00 85.56 216 THR A O 1
ATOM 1686 N N . THR A 1 217 ? 2.294 -20.754 -30.888 1.00 84.88 217 THR A N 1
ATOM 1687 C CA . THR A 1 217 ? 0.833 -20.642 -30.814 1.00 84.88 217 THR A CA 1
ATOM 1688 C C . THR A 1 217 ? 0.232 -21.718 -29.904 1.00 84.88 217 THR A C 1
ATOM 1690 O O . THR A 1 217 ? 0.698 -22.858 -29.881 1.00 84.88 217 THR A O 1
ATOM 1693 N N . GLY A 1 218 ? -0.821 -21.369 -29.158 1.00 83.88 218 GLY A N 1
ATOM 1694 C CA . GLY A 1 218 ? -1.584 -22.316 -28.333 1.00 83.88 218 GLY A CA 1
ATOM 1695 C C . GLY A 1 218 ? -0.879 -22.784 -27.056 1.00 83.88 218 GLY A C 1
ATOM 1696 O O . GLY A 1 218 ? -1.343 -23.726 -26.416 1.00 83.88 218 GLY A O 1
ATOM 1697 N N . ARG A 1 219 ? 0.237 -22.151 -26.673 1.00 86.81 219 ARG A N 1
ATOM 1698 C CA . ARG A 1 219 ? 0.916 -22.399 -25.395 1.00 86.81 219 ARG A CA 1
ATOM 1699 C C . ARG A 1 219 ? 0.871 -21.159 -24.501 1.00 86.81 219 ARG A C 1
ATOM 1701 O O . ARG A 1 219 ? 1.029 -20.056 -25.023 1.00 86.81 219 ARG A O 1
ATOM 1708 N N . PRO A 1 220 ? 0.695 -21.324 -23.176 1.00 88.31 220 PRO A N 1
ATOM 1709 C CA . PRO A 1 220 ? 0.854 -20.226 -22.231 1.00 88.31 220 PRO A CA 1
ATOM 1710 C C . PRO A 1 220 ? 2.233 -19.575 -22.358 1.00 88.31 220 PRO A C 1
ATOM 1712 O O . PRO A 1 220 ? 3.233 -20.252 -22.612 1.00 88.31 220 PRO A O 1
ATOM 1715 N N . ILE A 1 221 ? 2.276 -18.258 -22.174 1.00 88.06 221 ILE A N 1
ATOM 1716 C CA . ILE A 1 221 ? 3.521 -17.493 -22.175 1.00 88.06 221 ILE A CA 1
ATOM 1717 C C . ILE A 1 221 ? 4.199 -17.705 -20.822 1.00 88.06 221 ILE A C 1
ATOM 1719 O O . ILE A 1 221 ? 3.682 -17.260 -19.800 1.00 88.06 221 ILE A O 1
ATOM 1723 N N . ASP A 1 222 ? 5.362 -18.358 -20.804 1.00 89.56 222 ASP A N 1
ATOM 1724 C CA . ASP A 1 222 ? 6.179 -18.433 -19.594 1.00 89.56 222 ASP A CA 1
ATOM 1725 C C . ASP A 1 222 ? 6.855 -17.077 -19.317 1.00 89.56 222 ASP A C 1
ATOM 1727 O O . ASP A 1 222 ? 7.368 -16.409 -20.227 1.00 89.56 222 ASP A O 1
ATOM 1731 N N . TYR A 1 223 ? 6.883 -16.686 -18.045 1.00 88.38 223 TYR A N 1
ATOM 1732 C CA . TYR A 1 223 ? 7.452 -15.428 -17.557 1.00 88.38 223 TYR A CA 1
ATOM 1733 C C . TYR A 1 223 ? 8.700 -15.648 -16.692 1.00 88.38 223 TYR A C 1
ATOM 1735 O O . TYR A 1 223 ? 9.049 -14.800 -15.871 1.00 88.38 223 TYR A O 1
ATOM 1743 N N . ASN A 1 224 ? 9.406 -16.765 -16.897 1.00 77.62 224 ASN A N 1
ATOM 1744 C CA . ASN A 1 224 ? 10.610 -17.152 -16.151 1.00 77.62 224 ASN A CA 1
ATOM 1745 C C . ASN A 1 224 ? 11.722 -16.093 -16.140 1.00 77.62 224 ASN A C 1
ATOM 1747 O O . ASN A 1 224 ? 12.656 -16.188 -15.349 1.00 77.62 224 ASN A O 1
ATOM 1751 N N . THR A 1 225 ? 11.652 -15.100 -17.026 1.00 76.62 225 THR A N 1
ATOM 1752 C CA . THR A 1 225 ? 12.647 -14.038 -17.111 1.00 76.62 225 THR A CA 1
ATOM 1753 C C . THR A 1 225 ? 12.519 -13.011 -15.991 1.00 76.62 225 THR A C 1
ATOM 1755 O O . THR A 1 225 ? 13.529 -12.654 -15.388 1.00 76.62 225 THR A O 1
ATOM 1758 N N . TYR A 1 226 ? 11.313 -12.502 -15.723 1.00 81.12 226 TYR A N 1
ATOM 1759 C CA . TYR A 1 226 ? 11.146 -11.424 -14.754 1.00 81.12 226 TYR A CA 1
ATOM 1760 C C . TYR A 1 226 ? 9.730 -11.356 -14.175 1.00 81.12 226 TYR A C 1
ATOM 1762 O O . TYR A 1 226 ? 8.753 -11.136 -14.889 1.00 81.12 226 TYR A O 1
ATOM 1770 N N . MET A 1 227 ? 9.638 -11.471 -12.851 1.00 86.88 227 MET A N 1
ATOM 1771 C CA . MET A 1 227 ? 8.415 -11.266 -12.078 1.00 86.88 227 MET A CA 1
ATOM 1772 C C . MET A 1 227 ? 8.680 -10.153 -11.065 1.00 86.88 227 MET A C 1
ATOM 1774 O O . MET A 1 227 ? 9.403 -10.362 -10.093 1.00 86.88 227 MET A O 1
ATOM 1778 N N . SER A 1 228 ? 8.127 -8.960 -11.291 1.00 83.81 228 SER A N 1
ATOM 1779 C CA . SER A 1 228 ? 8.371 -7.815 -10.405 1.00 83.81 228 SER A CA 1
ATOM 1780 C C . SER A 1 228 ? 7.526 -7.872 -9.133 1.00 83.81 228 SER A C 1
ATOM 1782 O O . SER A 1 228 ? 7.928 -7.342 -8.102 1.00 83.81 228 SER A O 1
ATOM 1784 N N . VAL A 1 229 ? 6.351 -8.506 -9.193 1.00 90.44 229 VAL A N 1
ATOM 1785 C CA . VAL A 1 229 ? 5.490 -8.765 -8.031 1.00 90.44 229 VAL A CA 1
ATOM 1786 C C . VAL A 1 229 ? 4.609 -9.987 -8.291 1.00 90.44 229 VAL A C 1
ATOM 1788 O O . VAL A 1 229 ? 4.165 -10.196 -9.418 1.00 90.44 229 VAL A O 1
ATOM 1791 N N . ASN A 1 230 ? 4.353 -10.783 -7.251 1.00 90.81 230 ASN A N 1
ATOM 1792 C CA . ASN A 1 230 ? 3.433 -11.925 -7.280 1.00 90.81 230 ASN A CA 1
ATOM 1793 C C . ASN A 1 230 ? 2.755 -12.102 -5.912 1.00 90.81 230 ASN A C 1
ATOM 1795 O O . ASN A 1 230 ? 3.045 -13.024 -5.150 1.00 90.81 230 ASN A O 1
ATOM 1799 N N . LEU A 1 231 ? 1.884 -11.159 -5.558 1.00 89.44 231 LEU A N 1
ATOM 1800 C CA . LEU A 1 231 ? 1.169 -11.187 -4.288 1.00 89.44 231 LEU A CA 1
ATOM 1801 C C . LEU A 1 231 ? 0.035 -12.212 -4.344 1.00 89.44 231 LEU A C 1
ATOM 1803 O O . LEU A 1 231 ? -0.771 -12.225 -5.274 1.00 89.44 231 LEU A O 1
ATOM 1807 N N . GLY A 1 232 ? -0.008 -13.084 -3.337 1.00 86.38 232 GLY A N 1
ATOM 1808 C CA . GLY A 1 232 ? -0.920 -14.226 -3.297 1.00 86.38 232 GLY A CA 1
ATOM 1809 C C . GLY A 1 232 ? -0.401 -15.474 -4.017 1.00 86.38 232 GLY A C 1
ATOM 1810 O O . GLY A 1 232 ? -1.126 -16.463 -4.041 1.00 86.38 232 GLY A O 1
ATOM 1811 N N . ASN A 1 233 ? 0.827 -15.451 -4.564 1.00 89.06 233 ASN A N 1
ATOM 1812 C CA . ASN A 1 233 ? 1.463 -16.580 -5.263 1.00 89.06 233 ASN A CA 1
ATOM 1813 C C . ASN A 1 233 ? 0.565 -17.208 -6.344 1.00 89.06 233 ASN A C 1
ATOM 1815 O O . ASN A 1 233 ? 0.538 -18.423 -6.519 1.00 89.06 233 ASN A O 1
ATOM 1819 N N . ALA A 1 234 ? -0.213 -16.370 -7.030 1.00 90.94 234 ALA A N 1
ATOM 1820 C CA . ALA A 1 234 ? -1.243 -16.816 -7.959 1.00 90.94 234 ALA A CA 1
ATOM 1821 C C . ALA A 1 234 ? -0.713 -17.020 -9.385 1.00 90.94 234 ALA A C 1
ATOM 1823 O O . ALA A 1 234 ? -1.305 -17.786 -10.137 1.00 90.94 234 ALA A O 1
ATOM 1824 N N . MET A 1 235 ? 0.381 -16.351 -9.766 1.00 92.75 235 MET A N 1
ATOM 1825 C CA . MET A 1 235 ? 1.035 -16.541 -11.063 1.00 92.75 235 MET A CA 1
ATOM 1826 C C . MET A 1 235 ? 2.240 -17.472 -10.924 1.00 92.75 235 MET A C 1
ATOM 1828 O O . MET A 1 235 ? 3.174 -17.167 -10.180 1.00 92.75 235 MET A O 1
ATOM 1832 N N . ASP A 1 236 ? 2.252 -18.576 -11.665 1.00 92.69 236 ASP A N 1
ATOM 1833 C CA . ASP A 1 236 ? 3.442 -19.409 -11.824 1.00 92.69 236 ASP A CA 1
ATOM 1834 C C . ASP A 1 236 ? 4.259 -18.920 -13.029 1.00 92.69 236 ASP A C 1
ATOM 1836 O O . ASP A 1 236 ? 3.841 -19.040 -14.180 1.00 92.69 236 ASP A O 1
ATOM 1840 N N . GLY A 1 237 ? 5.446 -18.369 -12.762 1.00 89.38 237 GLY A N 1
ATOM 1841 C CA . GLY A 1 237 ? 6.326 -17.835 -13.802 1.00 89.38 237 GLY A CA 1
ATOM 1842 C C . GLY A 1 237 ? 6.835 -18.895 -14.782 1.00 89.38 237 GLY A C 1
ATOM 1843 O O . GLY A 1 237 ? 7.088 -18.561 -15.939 1.00 89.38 237 GLY A O 1
ATOM 1844 N N . ALA A 1 238 ? 6.940 -20.157 -14.355 1.00 89.69 238 ALA A N 1
ATOM 1845 C CA . ALA A 1 238 ? 7.477 -21.227 -15.187 1.00 89.69 238 ALA A CA 1
ATOM 1846 C C . ALA A 1 238 ? 6.456 -21.791 -16.162 1.00 89.69 238 ALA A C 1
ATOM 1848 O O . ALA A 1 238 ? 6.790 -22.048 -17.318 1.00 89.69 238 ALA A O 1
ATOM 1849 N N . SER A 1 239 ? 5.217 -21.967 -15.709 1.00 89.81 239 SER A N 1
ATOM 1850 C CA . SER A 1 239 ? 4.133 -22.446 -16.564 1.00 89.81 239 SER A CA 1
ATOM 1851 C C . SER A 1 239 ? 3.367 -21.321 -17.261 1.00 89.81 239 SER A C 1
ATOM 1853 O O . SER A 1 239 ? 2.675 -21.592 -18.239 1.00 89.81 239 SER A O 1
ATOM 1855 N N . GLY A 1 240 ? 3.460 -20.077 -16.778 1.00 89.75 240 GLY A N 1
ATOM 1856 C CA . GLY A 1 240 ? 2.637 -18.961 -17.252 1.00 89.75 240 GLY A CA 1
ATOM 1857 C C . GLY A 1 240 ? 1.172 -19.050 -16.813 1.00 89.75 240 GLY A C 1
ATOM 1858 O O . GLY A 1 240 ? 0.322 -18.341 -17.351 1.00 89.75 240 GLY A O 1
ATOM 1859 N N . ILE A 1 241 ? 0.851 -19.948 -15.875 1.00 91.62 241 ILE A N 1
ATOM 1860 C CA . ILE A 1 241 ? -0.522 -20.221 -15.450 1.00 91.62 241 ILE A CA 1
ATOM 1861 C C . ILE A 1 241 ? -0.866 -19.362 -14.235 1.00 91.62 241 ILE A C 1
ATOM 1863 O O . ILE A 1 241 ? -0.221 -19.429 -13.187 1.00 91.62 241 ILE A O 1
ATOM 1867 N N . PHE A 1 242 ? -1.947 -18.593 -14.363 1.00 92.62 242 PHE A N 1
ATOM 1868 C CA . PHE A 1 242 ? -2.582 -17.915 -13.241 1.00 92.62 242 PHE A CA 1
ATOM 1869 C C . PHE A 1 242 ? -3.641 -18.817 -12.596 1.00 92.62 242 PHE A C 1
ATOM 1871 O O . PHE A 1 242 ? -4.592 -19.237 -13.255 1.00 92.62 242 PHE A O 1
ATOM 1878 N N . THR A 1 243 ? -3.517 -19.063 -11.293 1.00 93.25 243 THR A N 1
ATOM 1879 C CA . THR A 1 243 ? -4.508 -19.787 -10.490 1.00 93.25 243 THR A CA 1
ATOM 1880 C C . THR A 1 243 ? -5.262 -18.804 -9.609 1.00 93.25 243 THR A C 1
ATOM 1882 O O . THR A 1 243 ? -4.689 -18.240 -8.682 1.00 93.25 243 THR A O 1
ATOM 1885 N N . ALA A 1 244 ? -6.558 -18.614 -9.870 1.00 90.44 244 ALA A N 1
ATOM 1886 C CA . ALA A 1 244 ? -7.415 -17.748 -9.067 1.00 90.44 244 ALA A CA 1
ATOM 1887 C C . ALA A 1 244 ? -7.553 -18.300 -7.631 1.00 90.44 244 ALA A C 1
ATOM 1889 O O .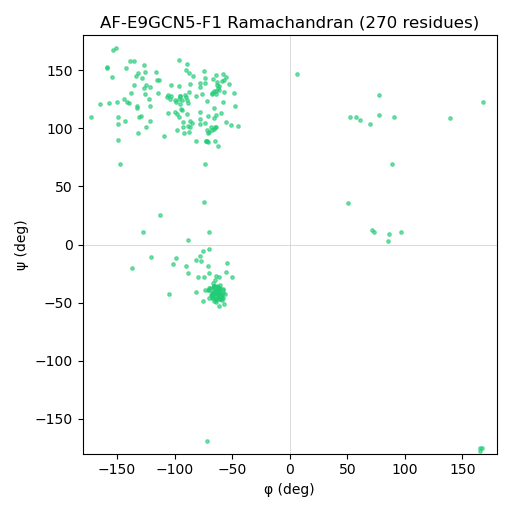 ALA A 1 244 ? -8.209 -19.324 -7.435 1.00 90.44 244 ALA A O 1
ATOM 1890 N N . PRO A 1 245 ? -6.994 -17.637 -6.600 1.00 85.69 245 PRO A N 1
ATOM 1891 C CA . PRO A 1 245 ? -7.022 -18.169 -5.236 1.00 85.69 245 PRO A CA 1
ATOM 1892 C C . PRO A 1 245 ? -8.384 -17.985 -4.550 1.00 85.69 245 PRO A C 1
ATOM 1894 O O . PRO A 1 245 ? -8.625 -18.557 -3.489 1.00 85.69 245 PRO A O 1
ATOM 1897 N N . ARG A 1 246 ? -9.269 -17.149 -5.109 1.00 81.94 246 ARG A N 1
ATOM 1898 C CA . ARG A 1 246 ? -10.627 -16.893 -4.603 1.00 81.94 246 ARG A CA 1
ATOM 1899 C C . ARG A 1 246 ? -11.616 -16.729 -5.753 1.00 81.94 246 ARG A C 1
ATOM 1901 O O . ARG A 1 246 ? -11.253 -16.254 -6.825 1.00 81.94 246 ARG A O 1
ATOM 1908 N N . SER A 1 247 ? -12.882 -17.054 -5.529 1.00 79.75 247 SER A N 1
ATOM 1909 C CA . SER A 1 247 ? -13.944 -16.721 -6.482 1.00 79.75 247 SER A CA 1
ATOM 1910 C C . SER A 1 247 ? -14.114 -15.202 -6.567 1.00 79.75 247 SER A C 1
ATOM 1912 O O . SER A 1 247 ? -14.181 -14.526 -5.541 1.00 79.75 247 SER A O 1
ATOM 1914 N N . GLY A 1 248 ? -14.170 -14.660 -7.780 1.00 82.19 248 GLY A N 1
ATOM 1915 C CA . GLY A 1 248 ? -14.280 -13.223 -8.000 1.00 82.19 248 GLY A CA 1
ATOM 1916 C C . GLY A 1 248 ? -14.007 -12.834 -9.447 1.00 82.19 248 GLY A C 1
ATOM 1917 O O . GLY A 1 248 ? -13.828 -13.693 -10.310 1.00 82.19 248 GLY A O 1
ATOM 1918 N N . ILE A 1 249 ? -13.982 -11.527 -9.693 1.00 83.31 249 ILE A N 1
ATOM 1919 C CA . ILE A 1 249 ? -13.652 -10.950 -10.996 1.00 83.31 249 ILE A CA 1
ATOM 1920 C C . ILE A 1 249 ? -12.166 -10.600 -10.999 1.00 83.31 249 ILE A C 1
ATOM 1922 O O . ILE A 1 249 ? -11.691 -9.898 -10.107 1.00 83.31 249 ILE A O 1
ATOM 1926 N N . TYR A 1 250 ? -11.456 -11.072 -12.019 1.00 87.62 250 TYR A N 1
ATOM 1927 C CA . TYR A 1 250 ? -10.046 -10.777 -12.245 1.00 87.62 250 TYR A CA 1
ATOM 1928 C C . TYR A 1 250 ? -9.898 -9.954 -13.520 1.00 87.62 250 TYR A C 1
ATOM 1930 O O . TYR A 1 250 ? -10.597 -10.189 -14.505 1.00 87.62 250 TYR A O 1
ATOM 1938 N N . PHE A 1 251 ? -8.985 -8.988 -13.491 1.00 91.12 251 PHE A N 1
ATOM 1939 C CA . PHE A 1 251 ? -8.653 -8.144 -14.630 1.00 91.12 251 PHE A CA 1
ATOM 1940 C C . PHE A 1 251 ? -7.216 -8.427 -15.061 1.00 91.12 251 PHE A C 1
ATOM 1942 O O . PHE A 1 251 ? -6.307 -8.415 -14.231 1.00 91.12 251 PHE A O 1
ATOM 1949 N N . PHE A 1 252 ? -7.026 -8.651 -16.358 1.00 91.88 252 PHE A N 1
ATOM 1950 C CA . PHE A 1 252 ? -5.719 -8.863 -16.965 1.00 91.88 252 PHE A CA 1
ATOM 1951 C C . PHE A 1 252 ? -5.493 -7.802 -18.038 1.00 91.88 252 PHE A C 1
ATOM 1953 O O . PHE A 1 252 ? -6.385 -7.520 -18.837 1.00 91.88 252 PHE A O 1
ATOM 1960 N N . SER A 1 253 ? -4.294 -7.227 -18.052 1.00 92.06 253 SER A N 1
ATOM 1961 C CA . SER A 1 253 ? -3.848 -6.283 -19.072 1.00 92.06 253 SER A CA 1
ATOM 1962 C C . SER A 1 253 ? -2.527 -6.774 -19.634 1.00 92.06 253 SER A C 1
ATOM 1964 O O . SER A 1 253 ? -1.642 -7.174 -18.876 1.00 92.06 253 SER A O 1
ATOM 1966 N N . PHE A 1 254 ? -2.407 -6.749 -20.956 1.00 88.62 254 PHE A N 1
ATOM 1967 C CA . PHE A 1 254 ? -1.241 -7.246 -21.667 1.00 88.62 254 PHE A CA 1
ATOM 1968 C C . PHE A 1 254 ? -0.682 -6.145 -22.557 1.00 88.62 254 PHE A C 1
ATOM 1970 O O . PHE A 1 254 ? -1.422 -5.444 -23.248 1.00 88.62 254 PHE A O 1
ATOM 1977 N N . THR A 1 255 ? 0.638 -6.024 -22.561 1.00 88.50 255 THR A N 1
ATOM 1978 C CA . THR A 1 255 ? 1.394 -5.184 -23.486 1.00 88.50 255 THR A CA 1
ATOM 1979 C C . THR A 1 255 ? 2.479 -6.042 -24.123 1.00 88.50 255 THR A C 1
ATOM 1981 O O . THR A 1 255 ? 3.035 -6.936 -23.485 1.00 88.50 255 THR A O 1
ATOM 1984 N N . GLY A 1 256 ? 2.759 -5.816 -25.405 1.00 86.06 256 GLY A N 1
ATOM 1985 C CA . GLY A 1 256 ? 3.725 -6.626 -26.137 1.00 86.06 256 GLY A CA 1
ATOM 1986 C C . GLY A 1 256 ? 4.265 -5.910 -27.364 1.00 86.06 256 GLY A C 1
ATOM 1987 O O . GLY A 1 256 ? 3.597 -5.055 -27.947 1.00 86.06 256 GLY A O 1
ATOM 1988 N N . HIS A 1 257 ? 5.484 -6.279 -27.747 1.00 83.56 257 HIS A N 1
ATOM 1989 C CA . HIS A 1 257 ? 6.107 -5.865 -28.997 1.00 83.56 257 HIS A CA 1
ATOM 1990 C C . HIS A 1 257 ? 6.053 -7.023 -29.988 1.00 83.56 257 HIS A C 1
ATOM 1992 O O . HIS A 1 257 ? 6.317 -8.167 -29.623 1.00 83.56 257 HIS A O 1
ATOM 1998 N N . VAL A 1 258 ? 5.724 -6.719 -31.240 1.00 78.62 258 VAL A N 1
ATOM 1999 C CA . VAL A 1 258 ? 5.712 -7.699 -32.329 1.00 78.62 258 VAL A CA 1
ATOM 2000 C C . VAL A 1 258 ? 6.910 -7.421 -33.227 1.00 78.62 258 VAL A C 1
ATOM 2002 O O . VAL A 1 258 ? 7.099 -6.287 -33.671 1.00 78.62 258 VAL A O 1
ATOM 2005 N N . LEU A 1 259 ? 7.722 -8.447 -33.482 1.00 74.06 259 LEU A N 1
ATOM 2006 C CA . LEU A 1 259 ? 8.811 -8.370 -34.447 1.00 74.06 259 LEU A CA 1
ATOM 2007 C C . LEU A 1 259 ? 8.276 -8.757 -35.829 1.00 74.06 259 LEU A C 1
ATOM 2009 O O . LEU A 1 259 ? 7.781 -9.867 -36.019 1.00 74.06 259 LEU A O 1
ATOM 2013 N N . PHE A 1 260 ? 8.398 -7.851 -36.797 1.00 70.50 260 PHE A N 1
ATOM 2014 C CA . PHE A 1 260 ? 8.094 -8.140 -38.196 1.00 70.50 260 PHE A CA 1
ATOM 2015 C C . PHE A 1 260 ? 9.404 -8.424 -38.940 1.00 70.50 260 PHE A C 1
ATOM 2017 O O . PHE A 1 260 ? 10.223 -7.509 -39.071 1.00 70.50 260 PHE A O 1
ATOM 2024 N N . PRO A 1 261 ? 9.644 -9.655 -39.427 1.00 70.31 261 PRO A N 1
ATOM 2025 C CA . PRO A 1 261 ? 10.775 -9.900 -40.309 1.00 70.31 261 PRO A CA 1
ATOM 2026 C C . PRO A 1 261 ? 10.590 -9.095 -41.601 1.00 70.31 261 PRO A C 1
ATOM 2028 O O . PRO A 1 261 ? 9.488 -8.997 -42.137 1.00 70.31 261 PRO A O 1
ATOM 2031 N N . ALA A 1 262 ? 11.672 -8.510 -42.114 1.00 68.81 262 ALA A N 1
ATOM 2032 C CA . ALA A 1 262 ? 11.636 -7.583 -43.249 1.00 68.81 262 ALA A CA 1
ATOM 2033 C C . ALA A 1 262 ? 11.296 -8.232 -44.613 1.00 68.81 262 ALA A C 1
ATOM 2035 O O . ALA A 1 262 ? 11.437 -7.577 -45.643 1.00 68.81 262 ALA A O 1
ATOM 2036 N N . SER A 1 263 ? 10.855 -9.494 -44.656 1.00 64.38 263 SER A N 1
ATOM 2037 C CA . SER A 1 263 ? 10.597 -10.223 -45.900 1.00 64.38 263 SER A CA 1
ATOM 2038 C C . SER A 1 263 ? 9.357 -11.110 -45.797 1.00 64.38 263 SER A C 1
ATOM 2040 O O . SER A 1 263 ? 9.295 -12.019 -44.976 1.00 64.38 263 SER A O 1
ATOM 2042 N N . ASP A 1 264 ? 8.443 -10.830 -46.722 1.00 52.25 264 ASP A N 1
ATOM 2043 C CA . ASP A 1 264 ? 7.256 -11.561 -47.166 1.00 52.25 264 ASP A CA 1
ATOM 2044 C C . ASP A 1 264 ? 5.971 -11.547 -46.321 1.00 52.25 264 ASP A C 1
ATOM 2046 O O . ASP A 1 264 ? 5.919 -11.787 -45.120 1.00 52.25 264 ASP A O 1
ATOM 2050 N N . ARG A 1 265 ? 4.897 -11.215 -47.051 1.00 56.72 265 ARG A N 1
ATOM 2051 C CA . ARG A 1 265 ? 3.508 -10.993 -46.637 1.00 56.72 265 ARG A CA 1
ATOM 2052 C C . ARG A 1 265 ? 3.003 -12.067 -45.666 1.00 56.72 265 ARG A C 1
ATOM 2054 O O . ARG A 1 265 ? 2.563 -13.127 -46.101 1.00 56.72 265 ARG A O 1
ATOM 2061 N N . ALA A 1 266 ? 2.959 -11.747 -44.377 1.00 52.41 266 ALA A N 1
ATOM 2062 C CA . ALA A 1 266 ? 2.212 -12.523 -43.395 1.00 52.41 266 ALA A CA 1
ATOM 2063 C C . ALA A 1 266 ? 0.823 -11.900 -43.181 1.00 52.41 266 ALA A C 1
ATOM 2065 O O . ALA A 1 266 ? 0.700 -10.733 -42.808 1.00 52.41 266 ALA A O 1
ATOM 2066 N N . SER A 1 267 ? -0.229 -12.676 -43.441 1.00 52.03 267 SER A N 1
ATOM 2067 C CA . SER A 1 267 ? -1.599 -12.374 -43.016 1.00 52.03 267 SER A CA 1
ATOM 2068 C C . SER A 1 267 ? -1.772 -12.709 -41.534 1.00 52.03 267 SER A C 1
ATOM 2070 O O . SER A 1 267 ? -1.276 -13.735 -41.072 1.00 52.03 267 SER A O 1
ATOM 2072 N N . PHE A 1 268 ? -2.472 -11.841 -40.805 1.00 50.31 268 PHE A N 1
ATOM 2073 C CA . PHE A 1 268 ? -2.642 -11.913 -39.354 1.00 50.31 268 PHE A CA 1
ATOM 2074 C C . PHE A 1 268 ? -3.963 -12.600 -38.980 1.00 50.31 268 PHE A C 1
ATOM 2076 O O . PHE A 1 268 ? -5.005 -12.257 -39.536 1.00 50.31 268 PHE A O 1
ATOM 2083 N N . GLU A 1 269 ? -3.925 -13.492 -37.990 1.00 33.69 269 GLU A N 1
ATOM 2084 C CA . GLU A 1 269 ? -5.106 -13.987 -37.277 1.00 33.69 269 GLU A CA 1
ATOM 2085 C C . GLU A 1 269 ? -4.809 -13.932 -35.771 1.00 33.69 269 GLU A C 1
ATOM 2087 O O . GLU A 1 269 ? -3.862 -14.557 -35.294 1.00 33.69 269 GLU A O 1
ATOM 2092 N N . ILE A 1 270 ? -5.572 -13.124 -35.026 1.00 40.28 270 ILE A N 1
ATOM 2093 C CA . ILE A 1 270 ? -5.549 -13.132 -33.557 1.00 40.28 270 ILE A CA 1
ATOM 2094 C C . ILE A 1 270 ? -6.645 -14.095 -33.122 1.00 40.28 270 ILE A C 1
ATOM 2096 O O . ILE A 1 270 ? -7.826 -13.764 -33.219 1.00 40.28 270 ILE A O 1
ATOM 2100 N N . ILE A 1 271 ? -6.252 -15.280 -32.665 1.00 33.44 271 ILE A N 1
ATOM 2101 C CA . ILE A 1 271 ? -7.171 -16.236 -32.046 1.00 33.44 271 ILE A CA 1
ATOM 2102 C C . ILE A 1 271 ? -7.105 -16.005 -30.534 1.00 33.44 271 ILE A C 1
ATOM 2104 O O . ILE A 1 271 ? -6.035 -16.151 -29.939 1.00 33.44 271 ILE A O 1
ATOM 2108 N N . PHE A 1 272 ? -8.235 -15.584 -29.958 1.00 39.03 272 PHE A N 1
ATOM 2109 C CA . PHE A 1 272 ? -8.452 -15.469 -28.513 1.00 39.03 272 PHE A CA 1
ATOM 2110 C C . PHE A 1 272 ? -8.793 -16.827 -27.897 1.00 39.03 272 PHE A C 1
ATOM 2112 O O . PHE A 1 272 ? -9.521 -17.602 -28.560 1.00 39.03 272 PHE A O 1
#

Solvent-accessible surface area (backbone atoms only — not comparable to full-atom values): 18090 Å² total; per-residue (Å²): 134,83,87,87,85,88,78,91,78,91,84,86,90,79,91,76,86,76,89,74,87,79,84,86,85,83,91,84,84,91,79,89,80,88,84,81,90,76,82,90,79,94,73,86,71,78,76,71,83,68,78,48,72,63,60,57,50,52,52,50,51,53,56,48,52,55,51,51,56,50,50,52,52,52,49,54,53,48,52,52,51,51,53,51,52,52,59,50,52,52,53,51,49,54,52,51,55,53,50,51,51,53,50,54,53,52,50,52,55,50,52,52,51,52,53,52,52,56,50,53,52,51,56,54,54,58,66,66,72,58,88,78,88,69,90,77,84,74,94,65,79,85,74,77,74,91,61,80,41,58,43,56,64,48,36,42,73,75,65,55,71,75,65,43,80,43,80,24,43,46,100,87,48,47,24,33,30,35,29,33,62,93,47,53,87,88,40,93,61,19,61,38,86,72,46,76,48,78,79,77,69,84,70,72,53,69,44,70,44,62,87,70,92,83,86,68,83,100,56,67,66,50,23,73,75,34,69,85,43,54,41,73,71,30,62,40,41,74,64,38,48,74,50,80,91,62,93,77,90,83,88,88,86,86,85,85,85,82,88,75,76,97,70,78,95,77,84,88,79,89,83,131